Protein AF-A0A800B0I3-F1 (afdb_monomer_lite)

Radius of gyration: 20.26 Å; chains: 1; bounding box: 58×57×41 Å

Structure (mmCIF, N/CA/C/O backbone):
data_AF-A0A800B0I3-F1
#
_entry.id   AF-A0A800B0I3-F1
#
loop_
_atom_site.group_PDB
_atom_site.id
_atom_site.type_symbol
_atom_site.label_atom_id
_atom_site.label_alt_id
_atom_site.label_comp_id
_atom_site.label_asym_id
_atom_site.label_entity_id
_atom_site.label_seq_id
_atom_site.pdbx_PDB_ins_code
_atom_site.Cartn_x
_atom_site.Cartn_y
_atom_site.Cartn_z
_atom_site.occupancy
_atom_site.B_iso_or_equiv
_atom_site.auth_seq_id
_atom_site.auth_comp_id
_atom_site.auth_asym_id
_atom_site.auth_atom_id
_atom_site.pdbx_PDB_model_num
ATOM 1 N N . MET A 1 1 ? 35.335 -44.185 -19.646 1.00 55.16 1 MET A N 1
ATOM 2 C CA . MET A 1 1 ? 35.037 -42.811 -20.119 1.00 55.16 1 MET A CA 1
ATOM 3 C C . MET A 1 1 ? 33.541 -42.532 -20.321 1.00 55.16 1 MET A C 1
ATOM 5 O O . MET A 1 1 ? 33.085 -41.509 -19.843 1.00 55.16 1 MET A O 1
ATOM 9 N N . LYS A 1 2 ? 32.733 -43.429 -20.917 1.00 51.59 2 LYS A N 1
ATOM 10 C CA . LYS A 1 2 ? 31.283 -43.186 -21.134 1.00 51.59 2 LYS A CA 1
ATOM 11 C C . LYS A 1 2 ? 30.420 -43.043 -19.860 1.00 51.59 2 LYS A C 1
ATOM 13 O O . LYS A 1 2 ? 29.416 -42.351 -19.894 1.00 51.59 2 LYS A O 1
ATOM 18 N N . ARG A 1 3 ? 30.818 -43.649 -18.731 1.00 53.53 3 ARG A N 1
ATOM 19 C CA . ARG A 1 3 ? 30.086 -43.548 -17.447 1.00 53.53 3 ARG A CA 1
ATOM 20 C C . ARG A 1 3 ? 30.361 -42.255 -16.663 1.00 53.53 3 ARG A C 1
ATOM 22 O O . ARG A 1 3 ? 29.540 -41.869 -15.848 1.00 53.53 3 ARG A O 1
ATOM 29 N N . PHE A 1 4 ? 31.476 -41.575 -16.945 1.00 53.38 4 PHE A N 1
ATOM 30 C CA . PHE A 1 4 ? 31.812 -40.287 -16.322 1.00 53.38 4 PHE A CA 1
ATOM 31 C C . PHE A 1 4 ? 31.042 -39.125 -16.973 1.00 53.38 4 PHE A C 1
ATOM 33 O O . PHE A 1 4 ? 30.699 -38.156 -16.309 1.00 53.38 4 PHE A O 1
ATOM 40 N N . LEU A 1 5 ? 30.693 -39.267 -18.259 1.00 51.97 5 LEU A N 1
ATOM 41 C CA . LEU A 1 5 ? 29.903 -38.284 -19.005 1.00 51.97 5 LEU A CA 1
ATOM 42 C C . LEU A 1 5 ? 28.445 -38.194 -18.509 1.00 51.97 5 LEU A C 1
ATOM 44 O O . LEU A 1 5 ? 27.845 -37.128 -18.564 1.00 51.97 5 LEU A O 1
ATOM 48 N N . LEU A 1 6 ? 27.890 -39.296 -17.985 1.00 50.38 6 LEU A N 1
ATOM 49 C CA . LEU A 1 6 ? 26.517 -39.337 -17.462 1.00 50.38 6 LEU A CA 1
ATOM 50 C C . LEU A 1 6 ? 26.370 -38.597 -16.118 1.00 50.38 6 LEU A C 1
ATOM 52 O O . LEU A 1 6 ? 25.311 -38.049 -15.840 1.00 50.38 6 LEU A O 1
ATOM 56 N N . LEU A 1 7 ? 27.433 -38.559 -15.305 1.00 50.19 7 LEU A N 1
ATOM 57 C CA . LEU A 1 7 ? 27.456 -37.855 -14.015 1.00 50.19 7 LEU A CA 1
ATOM 58 C C . LEU A 1 7 ? 27.589 -36.332 -14.187 1.00 50.19 7 LEU A C 1
ATOM 60 O O . LEU A 1 7 ? 26.996 -35.585 -13.419 1.00 50.19 7 LEU A O 1
ATOM 64 N N . ILE A 1 8 ? 28.283 -35.874 -15.236 1.00 53.88 8 ILE A N 1
ATOM 65 C CA . ILE A 1 8 ? 28.377 -34.445 -15.591 1.00 53.88 8 ILE A CA 1
ATOM 66 C C . ILE A 1 8 ? 27.048 -33.928 -16.173 1.00 53.88 8 ILE A C 1
ATOM 68 O O . ILE A 1 8 ? 26.686 -32.775 -15.967 1.00 53.88 8 ILE A O 1
ATOM 72 N N . LEU A 1 9 ? 26.272 -34.787 -16.847 1.00 49.38 9 LEU A N 1
ATOM 73 C CA . LEU A 1 9 ? 24.950 -34.414 -17.366 1.00 49.38 9 LEU A CA 1
ATOM 74 C C . LEU A 1 9 ? 23.900 -34.238 -16.249 1.00 49.38 9 LEU A C 1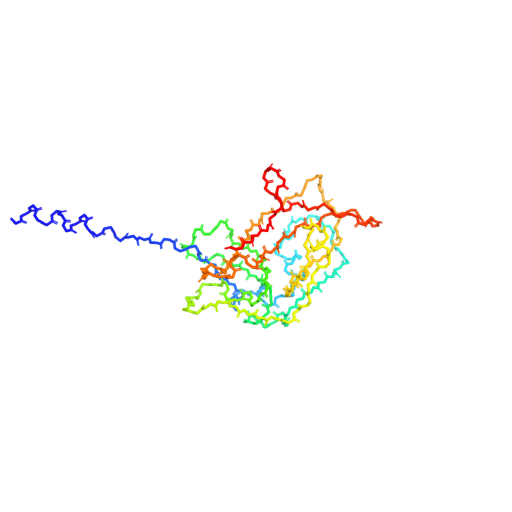
ATOM 76 O O . LEU A 1 9 ? 22.938 -33.500 -16.432 1.00 49.38 9 LEU A O 1
ATOM 80 N N . PHE A 1 10 ? 24.095 -34.879 -15.090 1.00 48.97 10 PHE A N 1
ATOM 81 C CA . PHE A 1 10 ? 23.211 -34.749 -13.923 1.00 48.97 10 PHE A CA 1
ATOM 82 C C . PHE A 1 10 ? 23.604 -33.592 -12.986 1.00 48.97 10 PHE A C 1
ATOM 84 O O . PHE A 1 10 ? 22.792 -33.179 -12.165 1.00 48.97 10 PHE A O 1
ATOM 91 N N . SER A 1 11 ? 24.814 -33.032 -13.119 1.00 51.22 11 SER A N 1
ATOM 92 C CA . SER A 1 11 ? 25.260 -31.862 -12.344 1.00 51.22 11 SER A CA 1
ATOM 93 C C . SER A 1 11 ? 24.916 -30.519 -13.002 1.00 51.22 11 SER A C 1
ATOM 95 O O . SER A 1 11 ? 25.326 -29.477 -12.502 1.00 51.22 11 SER A O 1
ATOM 97 N N . LEU A 1 12 ? 24.192 -30.538 -14.128 1.00 48.09 12 LEU A N 1
ATOM 98 C CA . LEU A 1 12 ? 23.733 -29.354 -14.863 1.00 48.09 12 LEU A CA 1
ATOM 99 C C . LEU A 1 12 ? 22.225 -29.105 -14.711 1.00 48.09 12 LEU A C 1
ATOM 101 O O . LEU A 1 12 ? 21.607 -28.462 -15.559 1.00 48.09 12 LEU A O 1
ATOM 105 N N . THR A 1 13 ? 21.613 -29.565 -13.618 1.00 55.62 13 THR A N 1
ATOM 106 C CA . THR A 1 13 ? 20.376 -28.932 -13.159 1.00 55.62 13 THR A CA 1
ATOM 107 C C . THR A 1 13 ? 20.754 -27.547 -12.653 1.00 55.62 13 THR A C 1
ATOM 109 O O . THR A 1 13 ? 21.074 -27.364 -11.479 1.00 55.62 13 THR A O 1
ATOM 112 N N . TYR A 1 14 ? 20.766 -26.571 -13.562 1.00 49.69 14 TYR A N 1
ATOM 113 C CA . TYR A 1 14 ? 20.594 -25.181 -13.183 1.00 49.69 14 TYR A CA 1
ATOM 114 C C . TYR A 1 14 ? 19.404 -25.153 -12.228 1.00 49.69 14 TYR A C 1
ATOM 116 O O . TYR A 1 14 ? 18.283 -25.484 -12.618 1.00 49.69 14 TYR A O 1
ATOM 124 N N . PHE A 1 15 ? 19.655 -24.804 -10.969 1.00 50.50 15 PHE A N 1
ATOM 125 C CA . PHE A 1 15 ? 18.607 -24.245 -10.140 1.00 50.50 15 PHE A CA 1
ATOM 126 C C . PHE A 1 15 ? 18.150 -22.993 -10.885 1.00 50.50 15 PHE A C 1
ATOM 128 O O . PHE A 1 15 ? 18.775 -21.939 -10.796 1.00 50.50 15 PHE A O 1
ATOM 135 N N . LEU A 1 16 ? 17.101 -23.128 -11.698 1.00 54.97 16 LEU A N 1
ATOM 136 C CA . LEU A 1 16 ? 16.295 -21.995 -12.107 1.00 54.97 16 LEU A CA 1
ATOM 137 C C . LEU A 1 16 ? 15.642 -21.511 -10.815 1.00 54.97 16 LEU A C 1
ATOM 139 O O . LEU A 1 16 ? 14.570 -21.972 -10.431 1.00 54.97 16 LEU A O 1
ATOM 143 N N . GLY A 1 17 ? 16.358 -20.663 -10.079 1.00 53.22 17 GLY A N 1
ATOM 144 C CA . GLY A 1 17 ? 15.759 -19.872 -9.024 1.00 53.22 17 GLY A CA 1
ATOM 145 C C . GLY A 1 17 ? 14.713 -18.999 -9.695 1.00 53.22 17 GLY A C 1
ATOM 146 O O . GLY A 1 17 ? 15.054 -18.065 -10.417 1.00 53.22 17 GLY A O 1
ATOM 147 N N . PHE A 1 18 ? 13.441 -19.346 -9.531 1.00 55.34 18 PHE A N 1
ATOM 148 C CA . PHE A 1 18 ? 12.353 -18.483 -9.955 1.00 55.34 18 PHE A CA 1
ATOM 149 C C . PHE A 1 18 ? 12.276 -17.346 -8.944 1.00 55.34 18 PHE A C 1
ATOM 151 O O . PHE A 1 18 ? 11.731 -17.517 -7.856 1.00 55.34 18 PHE A O 1
ATOM 158 N N . SER A 1 19 ? 12.875 -16.205 -9.282 1.00 62.66 19 SER A N 1
ATOM 159 C CA . SER A 1 19 ? 12.607 -14.978 -8.542 1.00 62.66 19 SER A CA 1
ATOM 160 C C . SER A 1 19 ? 11.194 -14.513 -8.886 1.00 62.66 19 SER A C 1
ATOM 162 O O . SER A 1 19 ? 10.842 -14.371 -10.062 1.00 62.66 19 SER A O 1
ATOM 164 N N . GLN A 1 20 ? 10.376 -14.310 -7.859 1.00 73.00 20 GLN A N 1
ATOM 165 C CA . GLN A 1 20 ? 9.074 -13.678 -8.001 1.00 73.00 20 GLN A CA 1
ATOM 166 C C . GLN A 1 20 ? 9.296 -12.176 -8.138 1.00 73.00 20 GLN A C 1
ATOM 168 O O . GLN A 1 20 ? 9.486 -11.473 -7.154 1.00 73.00 20 GLN A O 1
ATOM 173 N N . ILE A 1 21 ? 9.311 -11.699 -9.377 1.00 88.06 21 ILE A N 1
ATOM 174 C CA . ILE A 1 21 ? 9.594 -10.298 -9.682 1.00 88.06 21 ILE A CA 1
ATOM 175 C C . ILE A 1 21 ? 8.307 -9.552 -10.029 1.00 88.06 21 ILE A C 1
ATOM 177 O O . ILE A 1 21 ? 7.406 -10.109 -10.667 1.00 88.06 21 ILE A O 1
ATOM 181 N N . ILE A 1 22 ? 8.247 -8.283 -9.642 1.00 94.06 22 ILE A N 1
ATOM 182 C CA . ILE A 1 22 ? 7.214 -7.322 -10.030 1.00 94.06 22 ILE A CA 1
ATOM 183 C C . ILE A 1 22 ? 7.883 -6.040 -10.514 1.00 94.06 22 ILE A C 1
ATOM 185 O O . ILE A 1 22 ? 8.943 -5.660 -10.025 1.00 94.06 22 ILE A O 1
ATOM 189 N N . ASN A 1 23 ? 7.274 -5.358 -11.476 1.00 95.69 23 ASN A N 1
ATOM 190 C CA 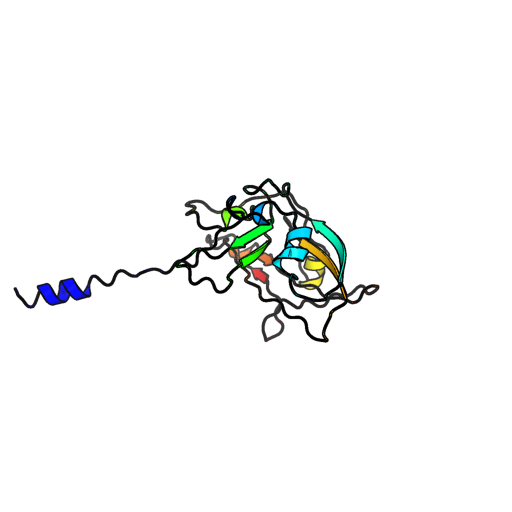. ASN A 1 23 ? 7.674 -4.001 -11.824 1.00 95.69 23 ASN A CA 1
ATOM 191 C C . ASN A 1 23 ? 6.806 -3.036 -11.027 1.00 95.69 23 ASN A C 1
ATOM 193 O O . ASN A 1 23 ? 5.587 -3.176 -11.072 1.00 95.69 23 ASN A O 1
ATOM 197 N N . ILE A 1 24 ? 7.412 -2.068 -10.344 1.00 96.69 24 ILE A N 1
ATOM 198 C CA . ILE A 1 24 ? 6.697 -1.017 -9.613 1.00 96.69 24 ILE A CA 1
ATOM 199 C C . ILE A 1 24 ? 6.984 0.324 -10.283 1.00 96.69 24 ILE A C 1
ATOM 201 O O . ILE A 1 24 ? 8.134 0.613 -10.609 1.00 96.69 24 ILE A O 1
ATOM 205 N N . ASN A 1 25 ? 5.937 1.123 -10.500 1.00 97.69 25 ASN A N 1
ATOM 206 C CA . ASN A 1 25 ? 5.991 2.451 -11.116 1.00 97.69 25 ASN A CA 1
ATOM 207 C C . ASN A 1 25 ? 6.805 2.495 -12.428 1.00 97.69 25 ASN A C 1
ATOM 209 O O . ASN A 1 25 ? 7.554 3.439 -12.698 1.00 97.69 25 ASN A O 1
ATOM 213 N N . ASN A 1 26 ? 6.664 1.460 -13.261 1.00 95.75 26 ASN A N 1
ATOM 214 C CA . ASN A 1 26 ? 7.297 1.411 -14.573 1.00 95.75 26 ASN A CA 1
ATOM 215 C C . ASN A 1 26 ? 6.722 2.516 -15.471 1.00 95.75 26 ASN A C 1
ATOM 217 O O . ASN A 1 26 ? 5.514 2.579 -15.681 1.00 95.75 26 ASN A O 1
ATOM 221 N N . SER A 1 27 ? 7.578 3.368 -16.036 1.00 94.81 27 SER A N 1
ATOM 222 C CA . SER A 1 27 ? 7.159 4.497 -16.879 1.00 94.81 27 SER A CA 1
ATOM 223 C C . SER A 1 27 ? 6.438 4.093 -18.170 1.00 94.81 27 SER A C 1
ATOM 225 O O . SER A 1 27 ? 5.828 4.948 -18.808 1.00 94.81 27 SER A O 1
ATOM 227 N N . ALA A 1 28 ? 6.500 2.817 -18.561 1.00 95.81 28 ALA A N 1
ATOM 228 C CA . ALA A 1 28 ? 5.734 2.275 -19.679 1.00 95.81 28 ALA A CA 1
ATOM 229 C C . ALA A 1 28 ? 4.251 2.016 -19.346 1.00 95.81 28 ALA A C 1
ATOM 231 O O . ALA A 1 28 ? 3.441 1.925 -20.267 1.00 95.81 28 ALA A O 1
ATOM 232 N N . ASP A 1 29 ? 3.897 1.893 -18.065 1.00 97.25 29 ASP A N 1
ATOM 233 C CA . ASP A 1 29 ? 2.519 1.726 -17.600 1.00 97.25 29 ASP A CA 1
ATOM 234 C C . ASP A 1 29 ? 1.964 3.101 -17.180 1.00 97.25 29 ASP A C 1
ATOM 236 O O . ASP A 1 29 ? 2.583 3.821 -16.391 1.00 97.25 29 ASP A O 1
ATOM 240 N N . ALA A 1 30 ? 0.814 3.501 -17.729 1.00 97.62 30 ALA A N 1
ATOM 241 C CA . ALA A 1 30 ? 0.254 4.840 -17.516 1.00 97.62 30 ALA A CA 1
ATOM 242 C C . ALA A 1 30 ? -0.162 5.064 -16.053 1.00 97.62 30 ALA A C 1
ATOM 244 O O . ALA A 1 30 ? 0.006 6.162 -15.513 1.00 97.62 30 ALA A O 1
ATOM 245 N N . GLU A 1 31 ? -0.636 3.997 -15.415 1.00 98.44 31 GLU A N 1
ATOM 246 C CA . GLU A 1 31 ? -1.070 3.918 -14.023 1.00 98.44 31 GLU A CA 1
ATOM 247 C C . GLU A 1 31 ? 0.052 4.291 -13.051 1.00 98.44 31 GLU A C 1
ATOM 249 O O . GLU A 1 31 ? -0.202 4.822 -11.971 1.00 98.44 31 GLU A O 1
ATOM 254 N N . SER A 1 32 ? 1.312 4.096 -13.445 1.00 98.25 32 SER A N 1
ATOM 255 C CA . SER A 1 32 ? 2.470 4.460 -12.630 1.00 98.25 32 SER A CA 1
ATOM 256 C C . SER A 1 32 ? 2.478 5.932 -12.241 1.00 98.25 32 SER A C 1
ATOM 258 O O . SER A 1 32 ? 2.967 6.244 -11.166 1.00 98.25 32 SER A O 1
ATOM 260 N N . SER A 1 33 ? 1.901 6.823 -13.051 1.00 98.06 33 SER A N 1
ATOM 261 C CA . SER A 1 33 ? 1.860 8.269 -12.785 1.00 98.06 33 SER A CA 1
ATOM 262 C C . SER A 1 33 ? 0.577 8.733 -12.078 1.00 98.06 33 SER A C 1
ATOM 264 O O . SER A 1 33 ? 0.347 9.938 -11.956 1.00 98.06 33 SER A O 1
ATOM 266 N N . TYR A 1 34 ? -0.287 7.807 -11.648 1.00 98.56 34 TYR A N 1
ATOM 267 C CA . TYR A 1 34 ? -1.552 8.126 -10.980 1.00 98.56 34 TYR A CA 1
ATOM 268 C C . TYR A 1 34 ? -1.341 8.514 -9.512 1.00 98.56 34 TYR A C 1
ATOM 270 O O . TYR A 1 34 ? -0.345 8.131 -8.885 1.00 98.56 34 TYR A O 1
ATOM 278 N N . SER A 1 35 ? -2.283 9.302 -8.978 1.00 98.50 35 SER A N 1
ATOM 279 C CA . SER A 1 35 ? -2.391 9.555 -7.537 1.00 98.50 35 SER A CA 1
ATOM 280 C C . SER A 1 35 ? -2.842 8.289 -6.811 1.00 98.50 35 SER A C 1
ATOM 282 O O . SER A 1 35 ? -3.368 7.365 -7.438 1.00 98.50 35 SER A O 1
ATOM 284 N N . LEU A 1 36 ? -2.661 8.234 -5.488 1.00 98.44 36 LEU A N 1
ATOM 285 C CA . LEU A 1 36 ? -3.093 7.069 -4.721 1.00 98.44 36 LEU A CA 1
ATOM 286 C C . LEU A 1 36 ? -4.617 6.893 -4.798 1.00 98.44 36 LEU A C 1
ATOM 288 O O . LEU A 1 36 ? -5.078 5.789 -5.077 1.00 98.44 36 LEU A O 1
ATOM 292 N N . GLN A 1 37 ? -5.392 7.975 -4.686 1.00 97.69 37 GLN A N 1
ATOM 293 C CA . GLN A 1 37 ? -6.832 7.943 -4.962 1.00 97.69 37 GLN A CA 1
ATOM 294 C C . GLN A 1 37 ? -7.173 7.324 -6.330 1.00 97.69 37 GLN A C 1
ATOM 296 O O . GLN A 1 37 ? -7.977 6.395 -6.386 1.00 97.69 37 GLN A O 1
ATOM 301 N N . THR A 1 38 ? -6.553 7.784 -7.421 1.00 97.56 38 THR A N 1
ATOM 302 C CA . THR A 1 38 ? -6.858 7.267 -8.765 1.00 97.56 38 THR A CA 1
ATOM 303 C C . THR A 1 38 ? -6.440 5.803 -8.917 1.00 97.56 38 THR A C 1
ATOM 305 O O . THR A 1 38 ? -7.124 5.036 -9.581 1.00 97.56 38 THR A O 1
ATOM 308 N N . LEU A 1 39 ? -5.373 5.356 -8.248 1.00 97.94 39 LEU A N 1
ATOM 309 C CA . LEU A 1 39 ? -5.032 3.931 -8.193 1.00 97.94 39 LEU A CA 1
ATOM 310 C C . LEU A 1 39 ? -6.105 3.100 -7.472 1.00 97.94 39 LEU A C 1
ATOM 312 O O . LEU A 1 39 ? -6.409 1.984 -7.893 1.00 97.94 39 LEU A O 1
ATOM 316 N N . ILE A 1 40 ? -6.708 3.623 -6.404 1.00 96.06 40 ILE A N 1
ATOM 317 C CA . ILE A 1 40 ? -7.825 2.941 -5.741 1.00 96.06 40 ILE A CA 1
ATOM 318 C C . ILE A 1 40 ? -9.040 2.850 -6.669 1.00 96.06 40 ILE A C 1
ATOM 320 O O . ILE A 1 40 ? -9.622 1.771 -6.796 1.00 96.06 40 ILE A O 1
ATOM 324 N N . GLU A 1 41 ? -9.393 3.951 -7.329 1.00 94.56 41 GLU A N 1
ATOM 325 C CA . GLU A 1 41 ? -10.530 4.042 -8.252 1.00 94.56 41 GLU A CA 1
ATOM 326 C C . GLU A 1 41 ? -10.357 3.118 -9.470 1.00 94.56 41 GLU A C 1
ATOM 328 O O . GLU A 1 41 ? -11.205 2.258 -9.727 1.00 94.56 41 GLU A O 1
ATOM 333 N N . ASP A 1 42 ? -9.229 3.237 -10.168 1.00 95.00 42 ASP A N 1
ATOM 334 C CA . ASP A 1 42 ? -9.053 2.681 -11.512 1.00 95.00 42 ASP A CA 1
ATOM 335 C C . ASP A 1 42 ? -8.322 1.333 -11.534 1.00 95.00 42 ASP A C 1
ATOM 337 O O . ASP A 1 42 ? -8.415 0.605 -12.527 1.00 95.00 42 ASP A O 1
ATOM 341 N N . VAL A 1 43 ? -7.632 0.958 -10.449 1.00 95.06 43 VAL A N 1
ATOM 342 C CA . VAL A 1 43 ? -6.891 -0.315 -10.361 1.00 95.06 43 VAL A CA 1
ATOM 343 C C . VAL A 1 43 ? -7.496 -1.254 -9.323 1.00 95.06 43 VAL A C 1
ATOM 345 O O . VAL A 1 43 ? -7.775 -2.408 -9.643 1.00 95.06 43 VAL A O 1
ATOM 348 N N . LEU A 1 44 ? -7.702 -0.799 -8.083 1.00 91.75 44 LEU A N 1
ATOM 349 C CA . LEU A 1 44 ? -8.110 -1.702 -6.998 1.00 91.75 44 LEU A CA 1
ATOM 350 C C . LEU A 1 44 ? -9.608 -2.037 -7.023 1.00 91.75 44 LEU A C 1
ATOM 352 O O . LEU A 1 44 ? -9.989 -3.181 -6.771 1.00 91.75 44 LEU A O 1
ATOM 356 N N . ILE A 1 45 ? -10.455 -1.039 -7.285 1.00 88.88 45 ILE A N 1
ATOM 357 C CA . ILE A 1 45 ? -11.924 -1.139 -7.183 1.00 88.88 45 ILE A CA 1
ATOM 358 C C . ILE A 1 45 ? -12.592 -1.143 -8.571 1.00 88.88 45 ILE A C 1
ATOM 360 O O . ILE A 1 45 ? -13.809 -1.325 -8.69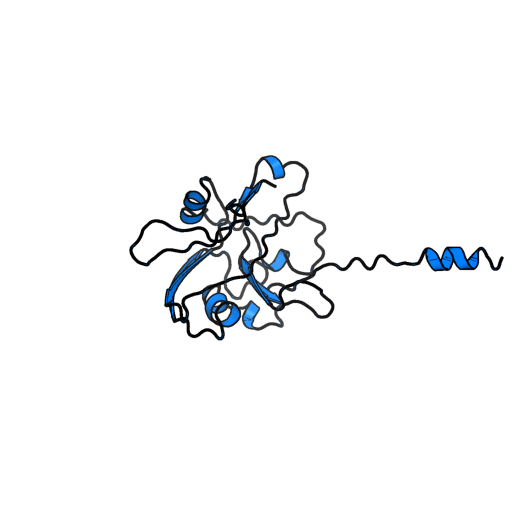3 1.00 88.88 45 ILE A O 1
ATOM 364 N N . SER A 1 46 ? -11.791 -1.009 -9.628 1.00 81.50 46 SER A N 1
ATOM 365 C CA . SER A 1 46 ? -12.250 -1.007 -11.013 1.00 81.50 46 SER A CA 1
ATOM 366 C C . SER A 1 46 ? -13.093 -2.236 -11.350 1.00 81.50 46 SER A C 1
ATOM 368 O O . SER A 1 46 ? -12.829 -3.360 -10.920 1.00 81.50 46 SER A O 1
ATOM 370 N N . GLY A 1 47 ? -14.170 -2.006 -12.100 1.00 78.50 47 GLY A N 1
ATOM 371 C CA . GLY A 1 47 ? -15.138 -3.042 -12.460 1.00 78.50 47 GLY A CA 1
ATOM 372 C C . GLY A 1 47 ? -16.139 -3.405 -11.359 1.00 78.50 47 GLY A C 1
ATOM 373 O O . GLY A 1 47 ? -17.010 -4.244 -11.597 1.00 78.50 47 GLY A O 1
ATOM 374 N N . THR A 1 48 ? -16.082 -2.774 -10.181 1.00 78.50 48 THR A N 1
ATOM 375 C CA . THR A 1 48 ? -17.152 -2.879 -9.179 1.00 78.50 48 THR A CA 1
ATOM 376 C C . THR A 1 48 ? -18.190 -1.765 -9.358 1.00 78.50 48 THR A C 1
ATOM 378 O O . THR A 1 48 ? -17.889 -0.678 -9.839 1.00 78.50 48 THR A O 1
ATOM 381 N N . CYS A 1 49 ? -19.436 -2.007 -8.937 1.00 82.81 49 CYS A N 1
ATOM 382 C CA . CYS A 1 49 ? -20.453 -0.950 -8.835 1.00 82.81 49 CYS A CA 1
ATOM 383 C C . CYS A 1 49 ? -20.366 -0.174 -7.507 1.00 82.81 49 CYS A C 1
ATOM 385 O O . CYS A 1 49 ? -21.299 0.558 -7.164 1.00 82.81 49 CYS A O 1
ATOM 387 N N . ALA A 1 50 ? -19.291 -0.365 -6.732 1.00 86.44 50 ALA A N 1
ATOM 388 C CA . ALA A 1 50 ? -19.123 0.299 -5.449 1.00 86.44 50 ALA A CA 1
ATOM 389 C C . ALA A 1 50 ? -18.991 1.809 -5.665 1.00 86.44 50 ALA A C 1
ATOM 391 O O . ALA A 1 50 ? -18.245 2.267 -6.526 1.00 86.44 50 ALA A O 1
ATOM 392 N N . GLN A 1 51 ? -19.743 2.583 -4.889 1.00 89.38 51 GLN A N 1
ATOM 393 C CA . GLN A 1 51 ? -19.628 4.039 -4.904 1.00 89.38 51 GLN A CA 1
ATOM 394 C C . GLN A 1 51 ? -18.626 4.438 -3.836 1.00 89.38 51 GLN A C 1
ATOM 396 O O . GLN A 1 51 ? -18.843 4.097 -2.675 1.00 89.38 51 GLN A O 1
ATOM 401 N N . ILE A 1 52 ? -17.567 5.148 -4.212 1.00 92.75 52 ILE A N 1
ATOM 402 C CA . ILE A 1 52 ? -16.510 5.593 -3.300 1.00 92.75 52 ILE A CA 1
ATOM 403 C C . ILE A 1 52 ? -16.451 7.115 -3.244 1.00 92.75 52 ILE A C 1
ATOM 405 O O . ILE A 1 52 ? -16.701 7.793 -4.239 1.00 92.75 52 ILE A O 1
ATOM 409 N N . ASN A 1 53 ? -16.206 7.663 -2.057 1.00 94.69 53 ASN A N 1
ATOM 410 C CA . ASN A 1 53 ? -16.083 9.103 -1.837 1.00 94.69 53 ASN A CA 1
ATOM 411 C C . ASN A 1 53 ? -15.330 9.406 -0.535 1.00 94.69 53 ASN A C 1
ATOM 413 O O . ASN A 1 53 ? -14.973 8.503 0.217 1.00 94.69 53 ASN A O 1
ATOM 417 N N . THR A 1 54 ? -15.123 10.699 -0.262 1.00 95.81 54 THR A N 1
ATOM 418 C CA . THR A 1 54 ? -14.498 11.201 0.973 1.00 95.81 54 THR A CA 1
ATOM 419 C C . THR A 1 54 ? -13.142 10.551 1.227 1.00 95.81 54 THR A C 1
ATOM 421 O O . THR A 1 54 ? -12.969 9.762 2.152 1.00 95.81 54 THR A O 1
ATOM 424 N N . PHE A 1 55 ? -12.178 10.896 0.382 1.00 96.81 55 PHE A N 1
ATOM 425 C CA . PHE A 1 55 ? -10.819 10.403 0.509 1.00 96.81 55 PHE A CA 1
ATOM 426 C C . PHE A 1 55 ? -10.040 11.184 1.567 1.00 96.81 55 PHE A C 1
ATOM 428 O O . PHE A 1 55 ? -10.200 12.394 1.741 1.00 96.81 55 PHE A O 1
ATOM 435 N N . THR A 1 56 ? -9.189 10.476 2.291 1.00 97.19 56 THR A N 1
ATOM 436 C CA . THR A 1 56 ? -8.127 11.032 3.127 1.00 97.19 56 THR A CA 1
ATOM 437 C C . THR A 1 56 ? -6.929 10.118 2.966 1.00 97.19 56 THR A C 1
ATOM 439 O O . THR A 1 56 ? -7.054 8.907 3.134 1.00 97.19 56 THR A O 1
ATOM 442 N N . GLU A 1 57 ? -5.785 10.682 2.613 1.00 97.56 57 GLU A N 1
ATOM 443 C CA . GLU A 1 57 ? -4.566 9.929 2.343 1.00 97.56 57 GLU A CA 1
ATOM 444 C C . GLU A 1 57 ? -3.364 10.615 2.985 1.00 97.56 57 GLU A C 1
ATOM 446 O O . GLU A 1 57 ? -3.359 11.833 3.184 1.00 97.56 57 GLU A O 1
ATOM 451 N N . GLN A 1 58 ? -2.346 9.818 3.287 1.00 98.38 58 GLN A N 1
ATOM 452 C CA . GLN A 1 58 ? -1.015 10.284 3.644 1.00 98.38 58 GLN A CA 1
ATOM 453 C C . GLN A 1 58 ? -0.022 9.542 2.758 1.00 98.38 58 GLN A C 1
ATOM 455 O O . GLN A 1 58 ? 0.014 8.313 2.752 1.00 98.38 58 GLN A O 1
ATOM 460 N N . VAL A 1 59 ? 0.745 10.298 1.976 1.00 98.19 59 VAL A N 1
ATOM 461 C CA . VAL A 1 59 ? 1.727 9.782 1.019 1.00 98.19 59 VAL A CA 1
ATOM 462 C C . VAL A 1 59 ? 2.931 10.715 0.964 1.00 98.19 59 VAL A C 1
ATOM 464 O O . VAL A 1 59 ? 2.805 11.915 1.213 1.00 98.19 59 VAL A O 1
ATOM 467 N N . SER A 1 60 ? 4.085 10.178 0.578 1.00 97.94 60 SER A N 1
ATOM 468 C CA . SER A 1 60 ? 5.258 10.966 0.204 1.00 97.94 60 SER A CA 1
ATOM 469 C C . SER A 1 60 ? 5.412 10.966 -1.315 1.00 97.94 60 SER A C 1
ATOM 471 O O . SER A 1 60 ? 5.130 9.960 -1.969 1.00 97.94 60 SER A O 1
ATOM 473 N N . GLY A 1 61 ? 5.861 12.089 -1.877 1.00 97.06 61 GLY A N 1
ATOM 474 C CA . GLY A 1 61 ? 6.083 12.268 -3.315 1.00 97.06 61 GLY A CA 1
ATOM 475 C C . GLY A 1 61 ? 4.833 12.622 -4.133 1.00 97.06 61 GLY A C 1
ATOM 476 O O . GLY A 1 61 ? 3.692 12.342 -3.766 1.00 97.06 61 GLY A O 1
ATOM 477 N N . LEU A 1 62 ? 5.059 13.270 -5.281 1.00 97.88 62 LEU A N 1
ATOM 478 C CA . LEU A 1 62 ? 4.002 13.599 -6.243 1.00 97.88 62 LEU A CA 1
ATOM 479 C C . LEU A 1 62 ? 3.619 12.367 -7.082 1.00 97.88 62 LEU A C 1
ATOM 481 O O . LEU A 1 62 ? 4.465 11.500 -7.296 1.00 97.88 62 LEU A O 1
ATOM 485 N N . PRO A 1 63 ? 2.402 12.309 -7.660 1.00 98.12 63 PRO A N 1
ATOM 486 C CA . PRO A 1 63 ? 1.978 11.202 -8.525 1.00 98.12 63 PRO A CA 1
ATOM 487 C C . PRO A 1 63 ? 2.962 10.838 -9.642 1.00 98.12 63 PRO A C 1
ATOM 489 O O . PRO A 1 63 ? 3.167 9.661 -9.916 1.00 98.12 63 PRO A O 1
ATOM 492 N N . ILE A 1 64 ? 3.613 11.834 -10.245 1.00 97.12 64 ILE A N 1
ATOM 493 C CA . ILE A 1 64 ? 4.584 11.646 -11.333 1.00 97.12 64 ILE A CA 1
ATOM 494 C C . ILE A 1 64 ? 5.998 11.269 -10.855 1.00 97.12 64 ILE A C 1
ATOM 496 O O . ILE A 1 64 ? 6.866 10.977 -11.678 1.00 97.12 64 ILE A O 1
ATOM 500 N N . ASP A 1 65 ? 6.265 11.314 -9.547 1.00 97.19 65 ASP A N 1
ATOM 501 C CA . ASP A 1 65 ? 7.572 11.000 -8.964 1.00 97.19 65 ASP A CA 1
ATOM 502 C C . ASP A 1 65 ? 7.719 9.491 -8.761 1.00 97.19 65 ASP A C 1
ATOM 504 O O . ASP A 1 65 ? 7.787 8.970 -7.647 1.00 97.19 65 ASP A O 1
ATOM 508 N N . ASN A 1 66 ? 7.740 8.775 -9.883 1.00 96.00 66 ASN A N 1
ATOM 509 C CA . ASN A 1 66 ? 7.700 7.317 -9.927 1.00 96.00 66 ASN A CA 1
ATOM 510 C C . ASN A 1 66 ? 8.824 6.642 -9.134 1.00 96.00 66 ASN A C 1
ATOM 512 O O . ASN A 1 66 ? 8.644 5.499 -8.727 1.00 96.00 66 ASN A O 1
ATOM 516 N N . GLN A 1 67 ? 9.949 7.331 -8.911 1.00 94.31 67 GLN A N 1
ATOM 517 C CA . GLN A 1 67 ? 11.114 6.786 -8.214 1.00 94.31 67 GLN A CA 1
ATOM 518 C C . GLN A 1 67 ? 11.096 7.026 -6.702 1.00 94.31 67 GLN A C 1
ATOM 520 O O . GLN A 1 67 ? 11.671 6.217 -5.977 1.00 94.31 67 GLN A O 1
ATOM 525 N N . ASN A 1 68 ? 10.479 8.110 -6.215 1.00 95.38 68 ASN A N 1
ATOM 526 C CA . ASN A 1 68 ? 10.575 8.474 -4.796 1.00 95.38 68 ASN A CA 1
ATOM 527 C C . ASN A 1 68 ? 9.249 8.457 -4.039 1.00 95.38 68 ASN A C 1
ATOM 529 O O . ASN A 1 68 ? 9.276 8.552 -2.815 1.00 95.38 68 ASN A O 1
ATOM 533 N N . LYS A 1 69 ? 8.104 8.328 -4.715 1.00 97.44 69 LYS A N 1
ATOM 534 C CA . LYS A 1 69 ? 6.819 8.294 -4.014 1.00 97.44 69 LYS A CA 1
ATOM 535 C C . LYS A 1 69 ? 6.615 6.999 -3.215 1.00 97.44 69 LYS A C 1
ATOM 537 O O . LYS A 1 69 ? 7.103 5.929 -3.595 1.00 97.44 69 LYS A O 1
ATOM 542 N N . SER A 1 70 ? 5.863 7.091 -2.120 1.00 97.94 70 SER A N 1
ATOM 543 C CA . SER A 1 70 ? 5.696 5.994 -1.151 1.00 97.94 70 SER A CA 1
ATOM 544 C C . SER A 1 70 ? 4.626 4.958 -1.515 1.00 97.94 70 SER A C 1
ATOM 546 O O . SER A 1 70 ? 4.338 4.030 -0.764 1.00 97.94 70 SER A O 1
ATOM 548 N N . TYR A 1 71 ? 4.039 5.087 -2.701 1.00 98.50 71 TYR A N 1
ATOM 549 C CA . TYR A 1 71 ? 3.003 4.202 -3.219 1.00 98.50 71 TYR A CA 1
ATOM 550 C C . TYR A 1 71 ? 3.214 3.942 -4.710 1.00 98.50 71 TYR A C 1
ATOM 552 O O . TYR A 1 71 ? 4.053 4.563 -5.370 1.00 98.50 71 TYR A O 1
ATOM 560 N N . GLY A 1 72 ? 2.444 3.034 -5.292 1.00 98.19 72 GLY A N 1
ATOM 561 C CA . GLY A 1 72 ? 2.567 2.817 -6.720 1.00 98.19 72 GLY A CA 1
ATOM 562 C C . GLY A 1 72 ? 1.623 1.811 -7.324 1.00 98.19 72 GLY A C 1
ATOM 563 O O . GLY A 1 72 ? 0.877 1.114 -6.637 1.00 98.19 72 GLY A O 1
ATOM 564 N N . PHE A 1 73 ? 1.720 1.731 -8.642 1.00 98.50 73 PHE A N 1
ATOM 565 C CA . PHE A 1 73 ? 1.187 0.637 -9.429 1.00 98.50 73 PHE A CA 1
ATOM 566 C C . PHE A 1 73 ? 2.263 -0.437 -9.566 1.00 98.50 73 PHE A C 1
ATOM 568 O O . PHE A 1 73 ? 3.412 -0.121 -9.893 1.00 98.50 73 PHE A O 1
ATOM 575 N N . PHE A 1 74 ? 1.899 -1.699 -9.347 1.00 97.88 74 PHE A N 1
ATOM 576 C CA . PHE A 1 74 ? 2.751 -2.822 -9.711 1.00 97.88 74 PHE A CA 1
ATOM 577 C C . PHE A 1 74 ? 2.121 -3.657 -10.819 1.00 97.88 74 PHE A C 1
ATOM 579 O O . PHE A 1 74 ? 0.901 -3.812 -10.889 1.00 97.88 74 PHE A O 1
ATOM 586 N N . LYS A 1 75 ? 2.976 -4.263 -11.642 1.00 97.31 75 LYS A N 1
ATOM 587 C CA . LYS A 1 75 ? 2.583 -5.198 -12.694 1.00 97.31 75 LYS A CA 1
ATOM 588 C C . LYS A 1 75 ? 3.563 -6.350 -12.786 1.00 97.31 75 LYS A C 1
ATOM 590 O O . LYS A 1 75 ? 4.783 -6.166 -12.768 1.00 97.31 75 LYS A O 1
ATOM 595 N N . ARG A 1 76 ? 3.025 -7.556 -12.911 1.00 95.62 76 ARG A N 1
ATOM 596 C CA . ARG A 1 76 ? 3.801 -8.777 -13.082 1.00 95.62 76 ARG A CA 1
ATOM 597 C C . ARG A 1 76 ? 4.415 -8.810 -14.486 1.00 95.62 76 ARG A C 1
ATOM 599 O O . ARG A 1 76 ? 3.673 -8.826 -15.469 1.00 95.62 76 ARG A O 1
ATOM 606 N N . PRO A 1 77 ? 5.750 -8.854 -14.616 1.00 92.75 77 PRO A N 1
ATOM 607 C CA . PRO A 1 77 ? 6.396 -8.990 -15.911 1.00 92.75 77 PRO A CA 1
ATOM 608 C C . PRO A 1 77 ? 6.209 -10.400 -16.484 1.00 92.75 77 PRO A C 1
ATOM 610 O O . PRO A 1 77 ? 5.964 -11.375 -15.767 1.00 92.75 77 PRO A O 1
ATOM 613 N N . THR A 1 78 ? 6.376 -10.515 -17.802 1.00 90.12 78 THR A N 1
ATOM 614 C CA . THR A 1 78 ? 6.341 -11.809 -18.499 1.00 90.12 78 THR A CA 1
ATOM 615 C C . THR A 1 78 ? 7.406 -12.745 -17.928 1.00 90.12 78 THR A C 1
ATOM 617 O O . THR A 1 78 ? 8.564 -12.360 -17.794 1.00 90.12 78 THR A O 1
ATOM 620 N N . GLY A 1 79 ? 7.016 -13.981 -17.608 1.00 87.69 79 GLY A N 1
ATOM 621 C CA . GLY A 1 79 ? 7.912 -14.993 -17.040 1.00 87.69 79 GLY A CA 1
ATOM 622 C C . GLY A 1 79 ? 7.997 -15.002 -15.510 1.00 87.69 79 GLY A C 1
ATOM 623 O O . GLY A 1 79 ? 8.593 -15.923 -14.961 1.00 87.69 79 GLY A O 1
ATOM 624 N N . SER A 1 80 ? 7.371 -14.043 -14.817 1.00 90.94 80 SER A N 1
ATOM 625 C CA . SER A 1 80 ? 7.223 -14.076 -13.356 1.00 90.94 80 SER A CA 1
ATOM 626 C C . SER A 1 80 ? 6.039 -14.945 -12.928 1.00 90.94 80 SER A C 1
ATOM 628 O O . SER A 1 80 ? 4.985 -14.947 -13.567 1.00 90.94 80 SER A O 1
ATOM 630 N N . ASN A 1 81 ? 6.197 -15.658 -11.813 1.00 90.50 81 ASN A N 1
ATOM 631 C CA . ASN A 1 81 ? 5.155 -16.451 -11.157 1.00 90.50 81 ASN A CA 1
ATOM 632 C C . ASN A 1 81 ? 4.543 -15.748 -9.931 1.00 90.50 81 ASN A C 1
ATOM 634 O O . ASN A 1 81 ? 3.867 -16.406 -9.141 1.00 90.50 81 ASN A O 1
ATOM 638 N N . PHE A 1 82 ? 4.751 -14.433 -9.771 1.00 93.62 82 PHE A N 1
ATOM 639 C CA . PHE A 1 82 ? 4.096 -13.648 -8.719 1.00 93.62 82 PHE A CA 1
ATOM 640 C C . PHE A 1 82 ? 2.562 -13.851 -8.768 1.00 93.62 82 PHE A C 1
ATOM 642 O O . PHE A 1 82 ? 1.993 -13.922 -9.866 1.00 93.62 82 PHE A O 1
ATOM 649 N N . PRO A 1 83 ? 1.865 -13.995 -7.627 1.00 93.62 83 PRO A N 1
ATOM 650 C CA . PRO A 1 83 ? 0.468 -14.444 -7.606 1.00 93.62 83 PRO A CA 1
ATOM 651 C C . PRO A 1 83 ? -0.541 -13.386 -8.072 1.00 93.62 83 PRO A C 1
ATOM 653 O O . PRO A 1 83 ? -1.666 -13.740 -8.426 1.00 93.62 83 PRO A O 1
ATOM 656 N N . PHE A 1 84 ? -0.155 -12.109 -8.098 1.00 94.50 84 PHE A N 1
ATOM 657 C CA . PHE A 1 84 ? -0.982 -11.018 -8.613 1.00 94.50 84 PHE A CA 1
ATOM 658 C C . PHE A 1 84 ? -0.502 -10.575 -9.993 1.00 94.50 84 PHE A C 1
ATOM 660 O O . PHE A 1 84 ? 0.697 -10.494 -10.242 1.00 94.50 84 PHE A O 1
ATOM 667 N N . GLU A 1 85 ? -1.436 -10.291 -10.900 1.00 94.94 85 GLU A N 1
ATOM 668 C CA . GLU A 1 85 ? -1.106 -9.767 -12.230 1.00 94.94 85 GLU A CA 1
ATOM 669 C C . GLU A 1 85 ? -0.722 -8.287 -12.173 1.00 94.94 85 GLU A C 1
ATOM 671 O O . GLU A 1 85 ? 0.260 -7.879 -12.789 1.00 94.94 85 GLU A O 1
ATOM 676 N N . ALA A 1 86 ? -1.475 -7.505 -11.408 1.00 96.44 86 ALA A N 1
ATOM 677 C CA . ALA A 1 86 ? -1.233 -6.097 -11.152 1.00 96.44 86 ALA A CA 1
ATOM 678 C C . ALA A 1 86 ? -1.939 -5.678 -9.857 1.00 96.44 86 ALA A C 1
ATOM 680 O O . ALA A 1 86 ? -2.764 -6.430 -9.325 1.00 96.44 86 ALA A O 1
ATOM 681 N N . GLY A 1 87 ? -1.629 -4.485 -9.361 1.00 96.94 87 GLY A N 1
ATOM 682 C CA . GLY A 1 87 ? -2.304 -3.919 -8.202 1.00 96.94 87 GLY A CA 1
ATOM 683 C C . GLY A 1 87 ? -1.639 -2.654 -7.684 1.00 96.94 87 GLY A C 1
ATOM 684 O O . GLY A 1 87 ? -0.808 -2.040 -8.355 1.00 96.94 87 GLY A O 1
ATOM 685 N N . VAL A 1 88 ? -2.025 -2.279 -6.468 1.00 97.88 88 VAL A N 1
ATOM 686 C CA . VAL A 1 88 ? -1.492 -1.119 -5.752 1.00 97.88 88 VAL A CA 1
ATOM 687 C C . VAL A 1 88 ? -0.485 -1.596 -4.713 1.00 97.88 88 VAL A C 1
ATOM 689 O O . VAL A 1 88 ? -0.716 -2.599 -4.039 1.00 97.88 88 VAL A O 1
ATOM 692 N N . VAL A 1 89 ? 0.623 -0.875 -4.582 1.00 97.06 89 VAL A N 1
ATOM 693 C CA . VAL A 1 89 ? 1.602 -1.049 -3.507 1.00 97.06 89 VAL A CA 1
ATOM 694 C C . VAL A 1 89 ? 1.608 0.194 -2.625 1.00 97.06 89 VAL A C 1
ATOM 696 O O . VAL A 1 89 ? 1.589 1.317 -3.128 1.00 97.06 89 VAL A O 1
ATOM 699 N N . LEU A 1 90 ? 1.636 -0.020 -1.313 1.00 97.12 90 LEU A N 1
ATOM 700 C CA . LEU A 1 90 ? 1.947 0.994 -0.309 1.00 97.12 90 LEU A CA 1
ATOM 701 C C . LEU A 1 90 ? 3.276 0.602 0.336 1.00 97.12 90 LEU A C 1
ATOM 703 O O . LEU A 1 90 ? 3.559 -0.588 0.473 1.00 97.12 90 LEU A O 1
ATOM 707 N N . SER A 1 91 ? 4.086 1.584 0.708 1.00 95.62 91 SER A N 1
ATOM 708 C CA . SER A 1 91 ? 5.391 1.364 1.322 1.00 95.62 91 SER A CA 1
ATOM 709 C C . SER A 1 91 ? 5.622 2.364 2.451 1.00 95.62 91 SER A C 1
ATOM 711 O O . SER A 1 91 ? 5.179 3.511 2.376 1.00 95.62 91 SER A O 1
ATOM 713 N N . THR A 1 92 ? 6.340 1.926 3.481 1.00 94.06 92 THR A N 1
ATOM 714 C CA . THR A 1 92 ? 6.967 2.792 4.492 1.00 94.06 92 THR A CA 1
ATOM 715 C C . THR A 1 92 ? 8.206 3.509 3.946 1.00 94.06 92 THR A C 1
ATOM 717 O O . THR A 1 92 ? 8.774 4.360 4.607 1.00 94.06 92 THR A O 1
ATOM 720 N N . GLY A 1 93 ? 8.622 3.205 2.716 1.00 94.19 93 GLY A N 1
ATOM 721 C CA . GLY A 1 93 ? 9.709 3.877 2.023 1.00 94.19 93 GLY A CA 1
ATOM 722 C C . GLY A 1 93 ? 9.336 4.226 0.588 1.00 94.19 93 GLY A C 1
ATOM 723 O O . GLY A 1 93 ? 8.205 4.602 0.286 1.00 94.19 93 GLY A O 1
ATOM 724 N N . LYS A 1 94 ? 10.294 4.097 -0.334 1.00 95.00 94 LYS A N 1
ATOM 725 C CA . LYS A 1 94 ? 10.068 4.324 -1.768 1.00 95.00 94 LYS A CA 1
ATOM 726 C C . LYS A 1 94 ? 9.520 3.059 -2.412 1.00 95.00 94 LYS A C 1
ATOM 728 O O . LYS A 1 94 ? 10.234 2.062 -2.523 1.00 95.00 94 LYS A O 1
ATOM 733 N N . ALA A 1 95 ? 8.296 3.117 -2.934 1.00 95.62 95 ALA A N 1
ATOM 734 C CA . ALA A 1 95 ? 7.654 1.949 -3.538 1.00 95.62 95 ALA A CA 1
ATOM 735 C C . ALA A 1 95 ? 8.461 1.372 -4.715 1.00 95.62 95 ALA A C 1
ATOM 737 O O . ALA A 1 95 ? 8.559 0.157 -4.865 1.00 95.62 95 ALA A O 1
ATOM 738 N N . TYR A 1 96 ? 9.085 2.236 -5.526 1.00 94.81 96 TYR A N 1
ATOM 739 C CA . TYR A 1 96 ? 9.891 1.835 -6.685 1.00 94.81 96 TYR A CA 1
ATOM 740 C C . TYR A 1 96 ? 10.991 0.825 -6.340 1.00 94.81 96 TYR A C 1
ATOM 742 O O . TYR A 1 96 ? 11.288 -0.073 -7.130 1.00 94.81 96 TYR A O 1
ATOM 750 N N . SER A 1 97 ? 11.581 0.947 -5.151 1.00 91.69 97 SER A N 1
ATOM 751 C CA . SER A 1 97 ? 12.715 0.129 -4.738 1.00 91.69 97 SER A CA 1
ATOM 752 C C . SER A 1 97 ? 12.346 -1.324 -4.420 1.00 91.69 97 SER A C 1
ATOM 754 O O . SER A 1 97 ? 13.233 -2.170 -4.425 1.00 91.69 97 SER A O 1
ATOM 756 N N . GLY A 1 98 ? 11.059 -1.638 -4.224 1.00 90.50 98 GLY A N 1
ATOM 757 C CA . GLY A 1 98 ? 10.559 -3.018 -4.134 1.00 90.50 98 GLY A CA 1
ATOM 758 C C . GLY A 1 98 ? 10.370 -3.706 -5.496 1.00 90.50 98 GLY A C 1
ATOM 759 O O . GLY A 1 98 ? 9.850 -4.819 -5.566 1.00 90.50 98 GLY A O 1
ATOM 760 N N . GLY A 1 99 ? 10.710 -3.024 -6.593 1.00 90.62 99 GLY A N 1
ATOM 761 C CA . GLY A 1 99 ? 10.570 -3.537 -7.949 1.00 90.62 99 GLY A CA 1
ATOM 762 C C . GLY A 1 99 ? 11.680 -4.505 -8.370 1.00 90.62 99 GLY A C 1
ATOM 763 O O . GLY A 1 99 ? 12.543 -4.922 -7.605 1.00 90.62 99 GLY A O 1
ATOM 764 N N . ASN A 1 100 ? 11.672 -4.847 -9.655 1.00 86.06 100 ASN A N 1
ATOM 765 C CA . ASN A 1 100 ? 12.581 -5.812 -10.269 1.00 86.06 100 ASN A CA 1
ATOM 766 C C . ASN A 1 100 ? 13.970 -5.226 -10.604 1.00 86.06 100 ASN A C 1
ATOM 768 O O . ASN A 1 100 ? 14.443 -5.319 -11.740 1.00 86.06 100 ASN A O 1
ATOM 772 N N . VAL A 1 101 ? 14.619 -4.591 -9.631 1.00 82.75 101 VAL A N 1
ATOM 773 C CA . VAL A 1 101 ? 16.008 -4.135 -9.744 1.00 82.75 101 VAL A CA 1
ATOM 774 C C . VAL A 1 101 ? 16.795 -4.765 -8.609 1.00 82.75 101 VAL A C 1
ATOM 776 O O . VAL A 1 101 ? 16.462 -4.574 -7.445 1.00 82.75 101 VAL A O 1
ATOM 779 N N . THR A 1 102 ? 17.848 -5.516 -8.941 1.00 77.88 102 THR A N 1
ATOM 780 C CA . THR A 1 102 ? 18.755 -6.047 -7.922 1.00 77.88 102 THR A CA 1
ATOM 781 C C . THR A 1 102 ? 19.373 -4.884 -7.156 1.00 77.88 102 THR A C 1
ATOM 783 O O . THR A 1 102 ? 20.113 -4.090 -7.739 1.00 77.88 102 THR A O 1
ATOM 786 N N . ASN A 1 103 ? 19.089 -4.813 -5.859 1.00 72.38 103 ASN A N 1
ATOM 787 C CA . ASN A 1 103 ? 19.751 -3.900 -4.946 1.00 72.38 103 ASN A CA 1
ATOM 788 C C . ASN A 1 103 ? 20.729 -4.694 -4.071 1.00 72.38 103 ASN A C 1
ATOM 790 O O . ASN A 1 103 ? 20.368 -5.737 -3.531 1.00 72.38 103 ASN A O 1
ATOM 794 N N . GLY A 1 104 ? 21.983 -4.245 -4.018 1.00 71.69 104 GLY A N 1
ATOM 795 C CA . GLY A 1 104 ? 23.012 -4.842 -3.161 1.00 71.69 104 GLY A CA 1
ATOM 796 C C . GLY A 1 104 ? 23.016 -4.274 -1.743 1.00 71.69 104 GLY A C 1
ATOM 797 O O . GLY A 1 104 ? 23.657 -4.854 -0.871 1.00 71.69 104 GLY A O 1
ATOM 798 N N . ASP A 1 105 ? 22.301 -3.169 -1.533 1.00 73.25 105 ASP A N 1
ATOM 799 C CA . ASP A 1 105 ? 22.206 -2.448 -0.273 1.00 73.25 105 ASP A CA 1
ATOM 800 C C . ASP A 1 105 ? 20.820 -2.646 0.362 1.00 73.25 105 ASP A C 1
ATOM 802 O O . ASP A 1 105 ? 19.842 -2.969 -0.322 1.00 73.25 105 ASP A O 1
ATOM 806 N N . LEU A 1 106 ? 20.733 -2.409 1.677 1.00 73.81 106 LEU A N 1
ATOM 807 C CA . LEU A 1 106 ? 19.459 -2.357 2.393 1.00 73.81 106 LEU A CA 1
ATOM 808 C C . LEU A 1 106 ? 18.567 -1.267 1.784 1.00 73.81 106 LEU A C 1
ATOM 810 O O . LEU A 1 106 ? 18.992 -0.124 1.594 1.00 73.81 106 LEU A O 1
ATOM 814 N N . VAL A 1 107 ? 17.310 -1.610 1.507 1.00 77.62 107 VAL A N 1
ATOM 815 C CA . VAL A 1 107 ? 16.319 -0.707 0.905 1.00 77.62 107 VAL A CA 1
ATOM 816 C C . VAL A 1 107 ? 15.597 0.103 1.990 1.00 77.62 107 VAL A C 1
ATOM 818 O O . VAL A 1 107 ? 14.379 0.237 1.982 1.00 77.62 107 VAL A O 1
ATOM 821 N N . SER A 1 108 ? 16.355 0.703 2.907 1.00 74.25 108 SER A N 1
ATOM 822 C CA . SER A 1 108 ? 15.802 1.563 3.956 1.00 74.25 108 SER A CA 1
ATOM 823 C C . SER A 1 108 ? 15.676 2.992 3.433 1.00 74.25 108 SER A C 1
ATOM 825 O O . SER A 1 108 ? 16.666 3.638 3.077 1.00 74.25 108 SER A O 1
ATOM 827 N N . ASN A 1 109 ? 14.443 3.478 3.309 1.00 80.75 109 ASN A N 1
ATOM 828 C CA . ASN A 1 109 ? 14.161 4.826 2.830 1.00 80.75 109 ASN A CA 1
ATOM 829 C C . ASN A 1 109 ? 13.212 5.518 3.805 1.00 80.75 109 ASN A C 1
ATOM 831 O O . ASN A 1 109 ? 12.013 5.286 3.736 1.00 80.75 109 ASN A O 1
ATOM 835 N N . ASP A 1 110 ? 13.745 6.400 4.645 1.00 85.12 110 ASP A N 1
ATOM 836 C CA . ASP A 1 110 ? 12.937 7.338 5.428 1.00 85.12 110 ASP A CA 1
ATOM 837 C C . ASP A 1 110 ? 12.232 8.315 4.470 1.00 85.12 110 ASP A C 1
ATOM 839 O O . ASP A 1 110 ? 12.875 8.964 3.629 1.00 85.12 110 ASP A O 1
ATOM 843 N N . VAL A 1 111 ? 10.902 8.380 4.556 1.00 90.62 111 VAL A N 1
ATOM 844 C CA . VAL A 1 111 ? 10.064 9.281 3.749 1.00 90.62 111 VAL A CA 1
ATOM 845 C C . VAL A 1 111 ? 9.497 10.441 4.568 1.00 90.62 111 VAL A C 1
ATOM 847 O O . VAL A 1 111 ? 8.811 11.301 4.002 1.00 90.62 111 VAL A O 1
ATOM 850 N N . GLY A 1 112 ? 9.826 10.504 5.859 1.00 92.31 112 GLY A N 1
ATOM 851 C CA . GLY A 1 112 ? 9.535 11.589 6.785 1.00 92.31 112 GLY A CA 1
ATOM 852 C C . GLY A 1 112 ? 8.055 11.752 7.110 1.00 92.31 112 GLY A C 1
ATOM 853 O O . GLY A 1 112 ? 7.643 12.853 7.492 1.00 92.31 112 GLY A O 1
ATOM 854 N N . LEU A 1 113 ? 7.234 10.715 6.916 1.00 96.00 113 LEU A N 1
ATOM 855 C CA . LEU A 1 113 ? 5.804 10.798 7.224 1.00 96.00 113 LEU A CA 1
ATOM 856 C C . LEU A 1 113 ? 5.565 10.481 8.701 1.00 96.00 113 LEU A C 1
ATOM 858 O O . LEU A 1 113 ? 6.253 9.670 9.318 1.00 96.00 113 LEU A O 1
ATOM 862 N N . SER A 1 114 ? 4.537 11.100 9.279 1.00 96.94 114 SER A N 1
ATOM 863 C CA . SER A 1 114 ? 4.055 10.699 10.600 1.00 96.94 114 SER A CA 1
ATOM 864 C C . SER A 1 114 ? 3.510 9.268 10.589 1.00 96.94 114 SER A C 1
ATOM 866 O O . SER A 1 114 ? 3.137 8.734 9.547 1.00 96.94 114 SER A O 1
ATOM 868 N N . GLY A 1 115 ? 3.405 8.659 11.768 1.00 96.50 115 GLY A N 1
ATOM 869 C CA . GLY A 1 115 ? 2.656 7.419 11.951 1.00 96.50 115 GLY A CA 1
ATOM 870 C C . GLY A 1 115 ? 1.152 7.542 11.699 1.00 96.50 115 GLY A C 1
ATOM 871 O O . GLY A 1 115 ? 0.637 8.602 11.333 1.00 96.50 115 GLY A O 1
ATOM 872 N N . ASP A 1 116 ? 0.437 6.451 11.968 1.00 96.75 116 ASP A N 1
ATOM 873 C CA . ASP A 1 116 ? -1.016 6.353 11.823 1.00 96.75 116 ASP A CA 1
ATOM 874 C C . ASP A 1 116 ? -1.667 5.932 13.155 1.00 96.75 116 ASP A C 1
ATOM 876 O O . ASP A 1 116 ? -1.376 4.879 13.728 1.00 96.75 116 ASP A O 1
ATOM 880 N N . LEU A 1 117 ? -2.561 6.781 13.674 1.00 96.06 117 LEU A N 1
ATOM 881 C CA . LEU A 1 117 ? -3.243 6.540 14.949 1.00 96.06 117 LEU A CA 1
ATOM 882 C C . LEU A 1 117 ? -4.309 5.438 14.862 1.00 96.06 117 LEU A C 1
ATOM 884 O O . LEU A 1 117 ? -4.526 4.737 15.855 1.00 96.06 117 LEU A O 1
ATOM 888 N N . ASP A 1 118 ? -4.960 5.280 13.708 1.00 96.25 118 ASP A N 1
ATOM 889 C CA . ASP A 1 118 ? -5.953 4.231 13.479 1.00 96.25 118 ASP A CA 1
ATOM 890 C C . ASP A 1 118 ? -5.246 2.856 13.466 1.00 96.25 118 ASP A C 1
ATOM 892 O O . ASP A 1 118 ? -5.711 1.921 14.125 1.00 96.25 118 ASP A O 1
ATOM 896 N N . LEU A 1 119 ? -4.073 2.746 12.826 1.00 95.69 119 LEU A N 1
ATOM 897 C CA . LEU A 1 119 ? -3.200 1.564 12.846 1.00 95.69 119 LEU A CA 1
ATOM 898 C C . LEU A 1 119 ? -2.724 1.236 14.266 1.00 95.69 119 LEU A C 1
ATOM 900 O O . LEU A 1 119 ? -2.859 0.100 14.724 1.00 95.69 119 LEU A O 1
ATOM 904 N N . GLN A 1 120 ? -2.214 2.239 14.984 1.00 95.38 120 GLN A N 1
ATOM 905 C CA . GLN A 1 120 ? -1.775 2.088 16.373 1.00 95.38 120 GLN A CA 1
ATOM 906 C C . GLN A 1 120 ? -2.890 1.551 17.269 1.00 95.38 120 GLN A C 1
ATOM 908 O O . GLN A 1 120 ? -2.683 0.600 18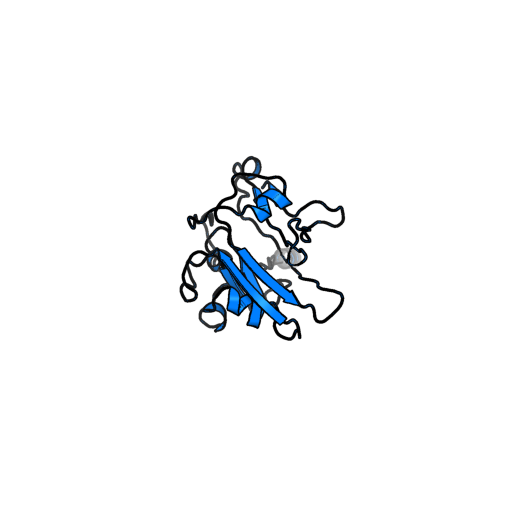.025 1.00 95.38 120 GLN A O 1
ATOM 913 N N . SER A 1 121 ? -4.091 2.121 17.153 1.00 94.88 121 SER A N 1
ATOM 914 C CA . SER A 1 121 ? -5.251 1.664 17.915 1.00 94.88 121 SER A CA 1
ATOM 915 C C . SER A 1 121 ? -5.674 0.247 17.531 1.00 94.88 121 SER A C 1
ATOM 917 O O . SER A 1 121 ? -6.067 -0.519 18.408 1.00 94.88 121 SER A O 1
ATOM 919 N N . ALA A 1 122 ? -5.627 -0.105 16.246 1.00 94.38 122 ALA A N 1
ATOM 920 C CA . ALA A 1 122 ? -6.051 -1.415 15.762 1.00 94.38 122 ALA A CA 1
ATOM 921 C C . ALA A 1 122 ? -5.111 -2.549 16.190 1.00 94.38 122 ALA A C 1
ATOM 923 O O . ALA A 1 122 ? -5.566 -3.675 16.393 1.00 94.38 122 ALA A O 1
ATOM 924 N N . LEU A 1 123 ? -3.817 -2.257 16.327 1.00 92.94 123 LEU A N 1
ATOM 925 C CA . LEU A 1 123 ? -2.789 -3.246 16.658 1.00 92.94 123 LEU A CA 1
ATOM 926 C C . LEU A 1 123 ? -2.302 -3.157 18.109 1.00 92.94 123 LEU A C 1
ATOM 928 O O . LEU A 1 123 ? -1.509 -3.988 18.536 1.00 92.94 123 LEU A O 1
ATOM 932 N N . SER A 1 124 ? -2.795 -2.187 18.886 1.00 92.62 124 SER A N 1
ATOM 933 C CA . SER A 1 124 ? -2.318 -1.897 20.248 1.00 92.62 124 SER A CA 1
ATOM 934 C C . SER A 1 124 ? -0.810 -1.602 20.307 1.00 92.62 124 SER A C 1
ATOM 936 O O . SER A 1 124 ? -0.124 -2.007 21.244 1.00 92.62 124 SER A O 1
ATOM 938 N N . ILE A 1 125 ? -0.309 -0.873 19.307 1.00 91.62 125 ILE A N 1
ATOM 939 C CA . ILE A 1 125 ? 1.089 -0.428 19.192 1.00 91.62 125 ILE A CA 1
ATOM 940 C C . ILE A 1 125 ? 1.180 1.098 19.301 1.00 91.62 125 ILE A C 1
ATOM 942 O O . ILE A 1 125 ? 0.173 1.805 19.250 1.00 91.62 125 ILE A O 1
ATOM 946 N N . THR A 1 126 ? 2.390 1.631 19.448 1.00 93.38 126 THR A N 1
ATOM 947 C CA . THR A 1 126 ? 2.652 3.077 19.517 1.00 93.38 126 THR A CA 1
ATOM 948 C C . THR A 1 126 ? 3.887 3.441 18.699 1.00 93.38 126 THR A C 1
ATOM 950 O O . THR A 1 126 ? 4.647 2.562 18.304 1.00 93.38 126 THR A O 1
ATOM 953 N N . ASN A 1 127 ? 4.093 4.741 18.463 1.00 91.94 127 ASN A N 1
ATOM 954 C CA . ASN A 1 127 ? 5.282 5.287 17.798 1.00 91.94 127 ASN A CA 1
ATOM 955 C C . ASN A 1 127 ? 5.525 4.721 16.390 1.00 91.94 127 ASN A C 1
ATOM 957 O O . ASN A 1 127 ? 6.664 4.454 16.013 1.00 91.94 127 ASN A O 1
ATOM 961 N N . THR A 1 128 ? 4.451 4.551 15.617 1.00 94.12 128 THR A N 1
ATOM 962 C CA . THR A 1 128 ? 4.570 4.255 14.182 1.00 94.12 128 THR A CA 1
ATOM 963 C C . THR A 1 128 ? 5.137 5.467 13.439 1.00 94.12 128 THR A C 1
ATOM 965 O O . THR A 1 128 ? 4.926 6.606 13.861 1.00 94.12 128 THR A O 1
ATOM 968 N N . ASN A 1 129 ? 5.847 5.227 12.338 1.00 93.69 129 ASN A N 1
ATOM 969 C CA . ASN A 1 129 ? 6.417 6.256 11.465 1.00 93.69 129 ASN A CA 1
ATOM 970 C C . ASN A 1 129 ? 6.209 5.847 10.005 1.00 93.69 129 ASN A C 1
ATOM 972 O O . ASN A 1 129 ? 5.831 4.707 9.733 1.00 93.69 129 ASN A O 1
ATOM 976 N N . ASP A 1 130 ? 6.416 6.792 9.093 1.00 94.56 130 ASP A N 1
ATOM 977 C CA . ASP A 1 130 ? 6.402 6.564 7.650 1.00 94.56 130 ASP A CA 1
ATOM 978 C C . ASP A 1 130 ? 5.111 5.927 7.112 1.00 94.56 130 ASP A C 1
ATOM 980 O O . ASP A 1 130 ? 5.106 5.140 6.163 1.00 94.56 130 ASP A O 1
ATOM 984 N N . ALA A 1 131 ? 3.970 6.273 7.714 1.00 96.50 131 ALA A N 1
ATOM 985 C CA . ALA A 1 131 ? 2.711 5.656 7.340 1.00 96.50 131 ALA A CA 1
ATOM 986 C C . ALA A 1 131 ? 2.239 6.156 5.967 1.00 96.50 131 ALA A C 1
ATOM 988 O O . ALA A 1 131 ? 1.879 7.322 5.796 1.00 96.50 131 ALA A O 1
ATOM 989 N N . THR A 1 132 ? 2.171 5.248 4.998 1.00 98.06 132 THR A N 1
ATOM 990 C CA . THR A 1 132 ? 1.457 5.477 3.740 1.00 98.06 132 THR A CA 1
ATOM 991 C C . THR A 1 132 ? 0.084 4.829 3.826 1.00 98.06 132 THR A C 1
ATOM 993 O O . THR A 1 132 ? -0.016 3.609 3.962 1.00 98.06 132 THR A O 1
ATOM 996 N N . TYR A 1 133 ? -0.983 5.619 3.718 1.00 97.94 133 TYR A N 1
ATOM 997 C CA . TYR A 1 133 ? -2.349 5.103 3.799 1.00 97.94 133 TYR A CA 1
ATOM 998 C C . TYR A 1 133 ? -3.319 5.858 2.898 1.00 97.94 133 TYR A C 1
ATOM 1000 O O . TYR A 1 133 ? -3.102 7.005 2.506 1.00 97.94 133 TYR A O 1
ATOM 1008 N N . ILE A 1 134 ? -4.451 5.207 2.644 1.00 97.94 134 ILE A N 1
ATOM 1009 C CA . ILE A 1 134 ? -5.632 5.819 2.054 1.00 97.94 134 ILE A CA 1
ATOM 1010 C C . ILE A 1 134 ? -6.886 5.294 2.741 1.00 97.94 134 ILE A C 1
ATOM 1012 O O . ILE A 1 134 ? -7.039 4.101 3.001 1.00 97.94 134 ILE A O 1
ATOM 1016 N N . LYS A 1 135 ? -7.796 6.217 3.020 1.00 96.19 135 LYS A N 1
ATOM 1017 C CA . LYS A 1 135 ? -9.097 5.982 3.626 1.00 96.19 135 LYS A CA 1
ATOM 1018 C C . LYS A 1 135 ? -10.162 6.617 2.755 1.00 96.19 135 LYS A C 1
ATOM 1020 O O . LYS A 1 135 ? -10.001 7.743 2.294 1.00 96.19 135 LYS A O 1
ATOM 1025 N N . PHE A 1 136 ? -11.264 5.907 2.572 1.00 95.94 136 PHE A N 1
ATOM 1026 C CA . PHE A 1 136 ? -12.416 6.389 1.827 1.00 95.94 136 PHE A CA 1
ATOM 1027 C C . PHE A 1 136 ? -13.691 5.743 2.351 1.00 95.94 136 PHE A C 1
ATOM 1029 O O . PHE A 1 136 ? -13.674 4.650 2.921 1.00 95.94 136 PHE A O 1
ATOM 1036 N N . ASN A 1 137 ? -14.808 6.425 2.145 1.00 95.25 137 ASN A N 1
ATOM 1037 C CA . ASN A 1 137 ? -16.119 5.834 2.336 1.00 95.25 137 ASN A CA 1
ATOM 1038 C C . ASN A 1 137 ? -16.486 5.044 1.087 1.00 95.25 137 ASN A C 1
ATOM 1040 O O . ASN A 1 137 ? -16.217 5.486 -0.032 1.00 95.25 137 ASN A O 1
ATOM 1044 N N . PHE A 1 138 ? -17.168 3.919 1.270 1.00 92.50 138 PHE A N 1
ATOM 1045 C CA . PHE A 1 138 ? -17.750 3.190 0.158 1.00 92.50 138 PHE A CA 1
ATOM 1046 C C . PHE A 1 138 ? -19.159 2.692 0.486 1.00 92.50 138 PHE A C 1
ATOM 1048 O O . PHE A 1 138 ? -19.471 2.368 1.632 1.00 92.50 138 PHE A O 1
ATOM 1055 N N . ILE A 1 139 ? -20.005 2.602 -0.539 1.00 92.00 139 ILE A N 1
ATOM 1056 C CA . ILE A 1 139 ? -21.280 1.883 -0.487 1.00 92.00 139 ILE A CA 1
ATOM 1057 C C . ILE A 1 139 ? -21.076 0.567 -1.241 1.00 92.00 139 ILE A C 1
ATOM 1059 O O . ILE A 1 139 ? -20.831 0.604 -2.454 1.00 92.00 139 ILE A O 1
ATOM 1063 N N . PRO A 1 140 ? -21.129 -0.591 -0.559 1.00 86.94 140 PRO A N 1
ATOM 1064 C CA . PRO A 1 140 ? -20.867 -1.860 -1.210 1.00 86.94 140 PRO A CA 1
ATOM 1065 C C . PRO A 1 140 ? -21.989 -2.218 -2.183 1.00 86.94 140 PRO A C 1
ATOM 1067 O O . PRO A 1 140 ? -23.169 -2.064 -1.882 1.00 86.94 140 PRO A O 1
ATOM 1070 N N . ALA A 1 141 ? -21.615 -2.765 -3.338 1.00 86.62 141 ALA A N 1
ATOM 1071 C CA . ALA A 1 141 ? -22.580 -3.293 -4.301 1.00 86.62 141 ALA A CA 1
ATOM 1072 C C . ALA A 1 141 ? -23.156 -4.660 -3.883 1.00 86.62 141 ALA A C 1
ATOM 1074 O O . ALA A 1 141 ? -24.189 -5.081 -4.400 1.00 86.62 141 ALA A O 1
ATOM 1075 N N . THR A 1 142 ? -22.483 -5.372 -2.972 1.00 86.88 142 THR A N 1
ATOM 1076 C CA . THR A 1 142 ? -22.893 -6.698 -2.491 1.00 86.88 142 THR A CA 1
ATOM 1077 C C . THR A 1 142 ? -22.649 -6.836 -0.990 1.00 86.88 142 THR A C 1
ATOM 1079 O O . THR A 1 142 ? -21.918 -6.052 -0.395 1.00 86.88 142 THR A O 1
ATOM 1082 N N . ASN A 1 143 ? -23.200 -7.879 -0.371 1.00 86.06 143 ASN A N 1
ATOM 1083 C CA . ASN A 1 143 ? -23.018 -8.136 1.061 1.00 86.06 143 ASN A CA 1
ATOM 1084 C C . ASN A 1 143 ? -21.631 -8.706 1.412 1.00 86.06 143 ASN A C 1
ATOM 1086 O O . ASN A 1 143 ? -21.399 -9.099 2.554 1.00 86.06 143 ASN A O 1
ATOM 1090 N N . THR A 1 144 ? -20.721 -8.828 0.443 1.00 85.25 144 THR A N 1
ATOM 1091 C CA . THR A 1 144 ? -19.390 -9.397 0.655 1.00 85.25 144 THR A CA 1
ATOM 1092 C C . THR A 1 144 ? -18.337 -8.571 -0.059 1.00 85.25 144 THR A C 1
ATOM 1094 O O . THR A 1 144 ? -18.486 -8.197 -1.220 1.00 85.25 144 THR A O 1
ATOM 1097 N N . ILE A 1 145 ? -17.245 -8.307 0.650 1.00 81.31 145 ILE A N 1
ATOM 1098 C CA . ILE A 1 145 ? -16.070 -7.631 0.119 1.00 81.31 145 ILE A CA 1
ATOM 1099 C C . ILE A 1 145 ? -14.857 -8.451 0.523 1.00 81.31 145 ILE A C 1
ATOM 1101 O O . ILE A 1 145 ? -14.764 -8.919 1.656 1.00 81.31 145 ILE A O 1
ATOM 1105 N N . SER A 1 146 ? -13.937 -8.631 -0.414 1.00 85.12 146 SER A N 1
ATOM 1106 C CA . SER A 1 146 ? -12.694 -9.354 -0.188 1.00 85.12 146 SER A CA 1
ATOM 1107 C C . SER A 1 146 ? -11.567 -8.669 -0.939 1.00 85.12 146 SER A C 1
ATOM 1109 O O . SER A 1 146 ? -11.715 -8.385 -2.127 1.00 85.12 146 SER A O 1
ATOM 1111 N N . PHE A 1 147 ? -10.432 -8.494 -0.273 1.00 83.88 147 PHE A N 1
ATOM 1112 C CA . PHE A 1 147 ? -9.196 -8.028 -0.885 1.00 83.88 147 PHE A CA 1
ATOM 1113 C C . PHE A 1 147 ? -8.123 -9.081 -0.666 1.00 83.88 147 PHE A C 1
ATOM 1115 O O . PHE A 1 147 ? -8.047 -9.696 0.398 1.00 83.88 147 PHE A O 1
ATOM 1122 N N . LYS A 1 148 ? -7.300 -9.303 -1.686 1.00 90.56 148 LYS A N 1
ATOM 1123 C CA . LYS A 1 148 ? -6.080 -10.087 -1.537 1.00 90.56 148 LYS A CA 1
ATOM 1124 C C . LYS A 1 148 ? -4.939 -9.112 -1.311 1.00 90.56 148 LYS A C 1
ATOM 1126 O O . LYS A 1 148 ? -4.851 -8.113 -2.016 1.00 90.56 148 LYS A O 1
ATOM 1131 N N . PHE A 1 149 ? -4.081 -9.421 -0.356 1.00 92.69 149 PHE A N 1
ATOM 1132 C CA . PHE A 1 149 ? -2.896 -8.633 -0.066 1.00 92.69 149 PHE A CA 1
ATOM 1133 C C . PHE A 1 149 ? -1.701 -9.561 0.138 1.00 92.69 149 PHE A C 1
ATOM 1135 O O . PHE A 1 149 ? -1.859 -10.753 0.409 1.00 92.69 149 PHE A O 1
ATOM 1142 N N . ILE A 1 150 ? -0.511 -8.995 -0.021 1.00 92.00 150 ILE A N 1
ATOM 1143 C CA . ILE A 1 150 ? 0.758 -9.562 0.425 1.00 92.00 150 ILE A CA 1
ATOM 1144 C C . ILE A 1 150 ? 1.405 -8.478 1.273 1.00 92.00 150 ILE A C 1
ATOM 1146 O O . ILE A 1 150 ? 1.442 -7.323 0.855 1.00 92.00 150 ILE A O 1
ATOM 1150 N N . MET A 1 151 ? 1.892 -8.864 2.447 1.00 90.75 151 MET A N 1
ATOM 1151 C CA . MET A 1 151 ? 2.801 -8.046 3.236 1.00 90.75 151 MET A CA 1
ATOM 1152 C C . MET A 1 151 ? 4.219 -8.559 2.995 1.00 90.75 151 MET A C 1
ATOM 1154 O O . MET A 1 151 ? 4.431 -9.773 2.958 1.00 90.75 151 MET A O 1
ATOM 1158 N N . ALA A 1 152 ? 5.161 -7.645 2.804 1.00 87.88 152 ALA A N 1
ATOM 1159 C CA . ALA A 1 152 ? 6.575 -7.948 2.646 1.00 87.88 152 ALA A CA 1
ATOM 1160 C C . ALA A 1 152 ? 7.390 -6.946 3.468 1.00 87.88 152 ALA A C 1
ATOM 1162 O O . ALA A 1 152 ? 6.996 -5.786 3.569 1.00 87.88 152 ALA A O 1
ATOM 1163 N N . SER A 1 153 ? 8.502 -7.416 4.022 1.00 85.69 153 SER A N 1
ATOM 1164 C CA . SER A 1 153 ? 9.482 -6.629 4.768 1.00 85.69 153 SER A CA 1
ATOM 1165 C C . SER A 1 153 ? 10.894 -7.037 4.332 1.00 85.69 153 SER A C 1
ATOM 1167 O O . SER A 1 153 ? 11.086 -8.136 3.794 1.00 85.69 153 SER A O 1
ATOM 1169 N N . GLU A 1 154 ? 11.855 -6.137 4.498 1.00 79.25 154 GLU A N 1
ATOM 1170 C CA . GLU A 1 154 ? 13.278 -6.301 4.203 1.00 79.25 154 GLU A CA 1
ATOM 1171 C C . GLU A 1 154 ? 14.198 -6.333 5.447 1.00 79.25 154 GLU A C 1
ATOM 1173 O O . GLU A 1 154 ? 15.377 -6.643 5.265 1.00 79.25 154 GLU A O 1
ATOM 1178 N N . GLU A 1 155 ? 13.716 -6.088 6.675 1.00 69.69 155 GLU A N 1
ATOM 1179 C CA . GLU A 1 155 ? 14.552 -5.884 7.881 1.00 69.69 155 GLU A CA 1
ATOM 1180 C C . GLU A 1 155 ? 15.123 -7.182 8.498 1.00 69.69 155 GLU A C 1
ATOM 1182 O O . GLU A 1 155 ? 15.277 -7.301 9.712 1.00 69.69 155 GLU A O 1
ATOM 1187 N N . TYR A 1 156 ? 15.478 -8.174 7.681 1.00 67.75 156 TYR A N 1
ATOM 1188 C CA . TYR A 1 156 ? 16.098 -9.424 8.143 1.00 67.75 156 TYR A CA 1
ATOM 1189 C C . TYR A 1 156 ? 17.631 -9.322 8.140 1.00 67.75 156 TYR A C 1
ATOM 1191 O O . TYR A 1 156 ? 18.312 -10.043 7.399 1.00 67.75 156 TYR A O 1
ATOM 1199 N N . ASP A 1 157 ? 18.177 -8.391 8.925 1.00 70.00 157 ASP A N 1
ATOM 1200 C CA . ASP A 1 157 ? 19.600 -8.018 8.900 1.00 70.00 157 ASP A CA 1
ATOM 1201 C C . ASP A 1 157 ? 20.427 -8.487 10.115 1.00 70.00 157 ASP A C 1
ATOM 1203 O O . ASP A 1 157 ? 21.659 -8.373 10.105 1.00 70.00 157 ASP A O 1
ATOM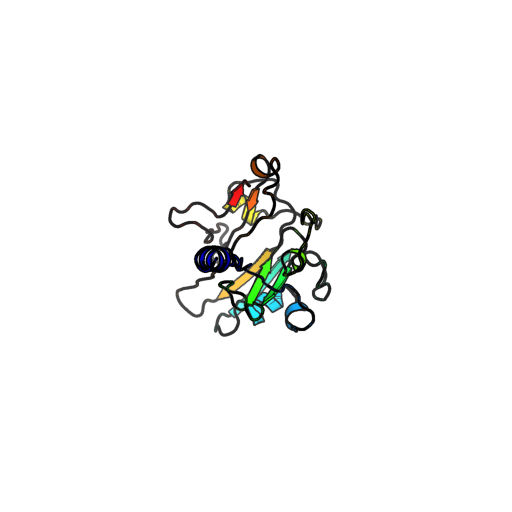 1207 N N . GLY A 1 158 ? 19.792 -9.090 11.120 1.00 67.69 158 GLY A N 1
ATOM 1208 C CA . GLY A 1 158 ? 20.424 -9.630 12.325 1.00 67.69 158 GLY A CA 1
ATOM 1209 C C . GLY A 1 158 ? 20.213 -8.796 13.598 1.00 67.69 158 GLY A C 1
ATOM 1210 O O . GLY A 1 158 ? 20.678 -9.215 14.665 1.00 67.69 158 GLY A O 1
ATOM 1211 N N . GLY A 1 159 ? 19.583 -7.616 13.523 1.00 69.25 159 GLY A N 1
ATOM 1212 C CA . GLY A 1 159 ? 19.357 -6.751 14.684 1.00 69.25 159 GLY A CA 1
ATOM 1213 C C . GLY A 1 159 ? 18.062 -5.936 14.695 1.00 69.25 159 GLY A C 1
ATOM 1214 O O . GLY A 1 159 ? 17.538 -5.689 15.790 1.00 69.25 159 GLY A O 1
ATOM 1215 N N . MET A 1 160 ? 17.548 -5.504 13.542 1.00 72.94 160 MET A N 1
ATOM 1216 C CA . MET A 1 160 ? 16.334 -4.671 13.489 1.00 72.94 160 MET A CA 1
ATOM 1217 C C . MET A 1 160 ? 15.077 -5.484 13.797 1.00 72.94 160 MET A C 1
ATOM 1219 O O . MET A 1 160 ? 14.201 -5.003 14.520 1.00 72.94 160 MET A O 1
ATOM 1223 N N . GLU A 1 161 ? 15.104 -6.758 13.416 1.00 72.88 161 GLU A N 1
ATOM 1224 C CA . GLU A 1 161 ? 14.120 -7.790 13.720 1.00 72.88 161 GLU A CA 1
ATOM 1225 C C . GLU A 1 161 ? 13.481 -7.731 15.103 1.00 72.88 161 GLU A C 1
ATOM 1227 O O . GLU A 1 161 ? 12.269 -7.682 15.291 1.00 72.88 161 GLU A O 1
ATOM 1232 N N . CYS A 1 162 ? 14.324 -7.675 16.125 1.00 72.88 162 CYS A N 1
ATOM 1233 C CA . CYS A 1 162 ? 13.868 -7.788 17.501 1.00 72.88 162 CYS A CA 1
ATOM 1234 C C . CYS A 1 162 ? 13.317 -6.472 18.066 1.00 72.88 162 CYS A C 1
ATOM 1236 O O . CYS A 1 162 ? 12.794 -6.465 19.183 1.00 72.88 162 CYS A O 1
ATOM 1238 N N . SER A 1 163 ? 13.507 -5.358 17.355 1.00 76.31 163 SER A N 1
ATOM 1239 C CA . SER A 1 163 ? 13.311 -4.002 17.886 1.00 76.31 163 SER A CA 1
ATOM 1240 C C . SER A 1 163 ? 12.276 -3.193 17.113 1.00 76.31 163 SER A C 1
ATOM 1242 O O . SER A 1 163 ? 11.682 -2.278 17.689 1.00 76.31 163 SER A O 1
ATOM 1244 N N . TYR A 1 164 ? 12.051 -3.530 15.846 1.00 80.25 164 TYR A N 1
ATOM 1245 C CA . TYR A 1 164 ? 11.145 -2.830 14.948 1.00 80.25 164 TYR A CA 1
ATOM 1246 C C . TYR A 1 164 ? 10.136 -3.806 14.349 1.00 80.25 164 TYR A C 1
ATOM 1248 O O . TYR A 1 164 ? 10.382 -5.005 14.223 1.00 80.25 164 TYR A O 1
ATOM 1256 N N . ALA A 1 165 ? 8.935 -3.294 14.091 1.00 83.88 165 ALA A N 1
ATOM 1257 C CA . ALA A 1 165 ? 7.849 -4.093 13.563 1.00 83.88 165 ALA A CA 1
ATOM 1258 C C . ALA A 1 165 ? 7.180 -3.379 12.397 1.00 83.88 165 ALA A C 1
ATOM 1260 O O . ALA A 1 165 ? 6.631 -2.284 12.563 1.00 83.88 165 ALA A O 1
ATOM 1261 N N . ASP A 1 166 ? 7.130 -4.054 11.257 1.00 87.44 166 ASP A N 1
ATOM 1262 C CA . ASP A 1 166 ? 6.359 -3.616 10.110 1.00 87.44 166 ASP A CA 1
ATOM 1263 C C . ASP A 1 166 ? 4.906 -4.039 10.267 1.00 87.44 166 ASP A C 1
ATOM 1265 O O . ASP A 1 166 ? 4.560 -5.211 10.451 1.00 87.44 166 ASP A O 1
ATOM 1269 N N . SER A 1 167 ? 4.023 -3.051 10.214 1.00 90.19 167 SER A N 1
ATOM 1270 C CA . SER A 1 167 ? 2.628 -3.222 10.592 1.00 90.19 167 SER A CA 1
ATOM 1271 C C . SER A 1 167 ? 1.692 -2.848 9.456 1.00 90.19 167 SER A C 1
ATOM 1273 O O . SER A 1 167 ? 1.825 -1.793 8.840 1.00 90.19 167 SER A O 1
ATOM 1275 N N . PHE A 1 168 ? 0.703 -3.705 9.213 1.00 94.06 168 PHE A N 1
ATOM 1276 C CA . PHE A 1 168 ? -0.319 -3.500 8.197 1.00 94.06 168 PHE A CA 1
ATOM 1277 C C . PHE A 1 168 ? -1.708 -3.733 8.789 1.00 94.06 168 PHE A C 1
ATOM 1279 O O . PHE A 1 168 ? -1.931 -4.647 9.582 1.00 94.06 168 PHE A O 1
ATOM 1286 N N . ALA A 1 169 ? -2.676 -2.922 8.375 1.00 94.81 169 ALA A N 1
ATOM 1287 C CA . ALA A 1 169 ? -4.066 -3.137 8.735 1.00 94.81 169 ALA A CA 1
ATOM 1288 C C . ALA A 1 169 ? -4.996 -2.812 7.572 1.00 94.81 169 ALA A C 1
ATOM 1290 O O . ALA A 1 169 ? -4.752 -1.901 6.782 1.00 94.81 169 ALA A O 1
ATOM 1291 N N . PHE A 1 170 ? -6.110 -3.537 7.519 1.00 94.12 170 PHE A N 1
ATOM 1292 C CA . PHE A 1 170 ? -7.241 -3.197 6.667 1.00 94.12 170 PHE A CA 1
ATOM 1293 C C . PHE A 1 170 ? -8.422 -2.863 7.568 1.00 94.12 170 PHE A C 1
ATOM 1295 O O . PHE A 1 170 ? -9.042 -3.756 8.144 1.00 94.12 170 PHE A O 1
ATOM 1302 N N . LEU A 1 171 ? -8.710 -1.575 7.727 1.00 95.69 171 LEU A N 1
ATOM 1303 C CA . LEU A 1 171 ? -9.633 -1.097 8.748 1.00 95.69 171 LEU A CA 1
ATOM 1304 C C . LEU A 1 171 ? -11.012 -0.799 8.162 1.00 95.69 171 LEU A C 1
ATOM 1306 O O . LEU A 1 171 ? -11.166 0.062 7.297 1.00 95.69 171 LEU A O 1
ATOM 1310 N N . LEU A 1 172 ? -12.030 -1.490 8.674 1.00 95.12 172 LEU A N 1
ATOM 1311 C CA . LEU A 1 172 ? -13.424 -1.305 8.282 1.00 95.12 172 LEU A CA 1
ATOM 1312 C C . LEU A 1 172 ? -14.252 -0.794 9.457 1.00 95.12 172 LEU A C 1
ATOM 1314 O O . LEU A 1 172 ? -14.193 -1.338 10.558 1.00 95.12 172 LEU A O 1
ATOM 1318 N N . ARG A 1 173 ? -15.074 0.224 9.212 1.00 95.12 173 ARG A N 1
ATOM 1319 C CA . ARG A 1 173 ? -16.108 0.669 10.149 1.00 95.12 173 ARG A CA 1
ATOM 1320 C C . ARG A 1 173 ? -17.282 1.286 9.412 1.00 95.12 173 ARG A C 1
ATOM 1322 O O . ARG A 1 173 ? -17.153 1.721 8.271 1.00 95.12 173 ARG A O 1
ATOM 1329 N N . GLU A 1 174 ? -18.404 1.386 10.107 1.00 95.12 174 GLU A N 1
ATOM 1330 C CA . GLU A 1 174 ? -19.552 2.151 9.636 1.00 95.12 174 GLU A CA 1
ATOM 1331 C C . GLU A 1 174 ? -19.287 3.666 9.742 1.00 95.12 174 GLU A C 1
ATOM 1333 O O . GLU A 1 174 ? -18.594 4.160 10.642 1.00 95.12 174 GLU A O 1
ATOM 1338 N N . VAL A 1 175 ? -19.827 4.432 8.794 1.00 93.44 175 VAL A N 1
ATOM 1339 C CA . VAL A 1 175 ? -19.747 5.896 8.830 1.00 93.44 175 VAL A CA 1
ATOM 1340 C C . VAL A 1 175 ? -20.487 6.405 10.070 1.00 93.44 175 VAL A C 1
ATOM 1342 O O . VAL A 1 175 ? -21.614 6.014 10.341 1.00 93.44 175 VAL A O 1
ATOM 1345 N N . GLY A 1 176 ? -19.843 7.290 10.834 1.00 93.56 176 GLY A N 1
ATOM 1346 C CA . GLY A 1 176 ? -20.379 7.820 12.095 1.00 93.56 176 GLY A CA 1
ATOM 1347 C C . GLY A 1 176 ? -20.001 7.030 13.355 1.00 93.56 176 GLY A C 1
ATOM 1348 O O . GLY A 1 176 ? -20.205 7.545 14.451 1.00 93.56 176 GLY A O 1
ATOM 1349 N N . THR A 1 177 ? -19.397 5.843 13.236 1.00 95.25 177 THR A N 1
ATOM 1350 C CA . THR A 1 177 ? -18.848 5.107 14.392 1.00 95.25 177 THR A CA 1
ATOM 1351 C C . THR A 1 177 ? -17.360 5.402 14.606 1.00 95.25 177 THR A C 1
ATOM 1353 O O . THR A 1 177 ? -16.695 5.986 13.745 1.00 95.25 177 THR A O 1
ATOM 1356 N N . THR A 1 178 ? -16.831 5.015 15.769 1.00 89.56 178 THR A N 1
ATOM 1357 C CA . THR A 1 178 ? -15.424 5.238 16.152 1.00 89.56 178 THR A CA 1
ATOM 1358 C C . THR A 1 178 ? -14.547 3.996 16.035 1.00 89.56 178 THR A C 1
ATOM 1360 O O . THR A 1 178 ? -13.343 4.126 15.859 1.00 89.56 178 THR A O 1
ATOM 1363 N N . ASN A 1 179 ? -15.126 2.798 16.140 1.00 91.94 179 ASN A N 1
ATOM 1364 C CA . ASN A 1 179 ? -14.355 1.567 16.296 1.00 91.94 179 ASN A CA 1
ATOM 1365 C C . ASN A 1 179 ? -14.158 0.881 14.944 1.00 91.94 179 ASN A C 1
ATOM 1367 O O . ASN A 1 179 ? -15.137 0.533 14.282 1.00 91.94 179 ASN A O 1
ATOM 1371 N N . TYR A 1 180 ? -12.899 0.663 14.566 1.00 95.69 180 TYR A N 1
ATOM 1372 C CA . TYR A 1 180 ? -12.551 -0.149 13.407 1.00 95.69 180 TYR A CA 1
ATOM 1373 C C . TYR A 1 180 ? -12.482 -1.633 13.743 1.00 95.69 180 TYR A C 1
ATOM 1375 O O . TYR A 1 180 ? -12.104 -2.034 14.842 1.00 95.69 180 TYR A O 1
ATOM 1383 N N . ILE A 1 181 ? -12.795 -2.438 12.737 1.00 94.56 181 ILE A N 1
ATOM 1384 C CA . ILE A 1 181 ? -12.496 -3.860 12.669 1.00 94.56 181 ILE A CA 1
ATOM 1385 C C . ILE A 1 181 ? -11.289 -4.007 11.742 1.00 94.56 181 ILE A C 1
ATOM 1387 O O . ILE A 1 181 ? -11.352 -3.575 10.589 1.00 94.56 181 ILE A O 1
ATOM 1391 N N . ASN A 1 182 ? -10.202 -4.608 12.231 1.00 94.69 182 ASN A N 1
ATOM 1392 C CA . ASN A 1 182 ? -9.083 -4.983 11.372 1.00 94.69 182 ASN A CA 1
ATOM 1393 C C . ASN A 1 182 ? -9.403 -6.297 10.651 1.00 94.69 182 ASN A C 1
ATOM 1395 O O . ASN A 1 182 ? -9.571 -7.337 11.283 1.00 94.69 182 ASN A O 1
ATOM 1399 N N . MET A 1 183 ? -9.478 -6.243 9.327 1.00 93.12 183 MET A N 1
ATOM 1400 C CA . MET A 1 183 ? -9.723 -7.395 8.461 1.00 93.12 183 MET A CA 1
ATOM 1401 C C . MET A 1 183 ? -8.423 -8.081 8.023 1.00 93.12 183 MET A C 1
ATOM 1403 O O . MET A 1 183 ? -8.471 -9.179 7.472 1.00 93.12 183 MET A O 1
ATOM 1407 N N . ALA A 1 184 ? -7.266 -7.448 8.241 1.00 92.81 184 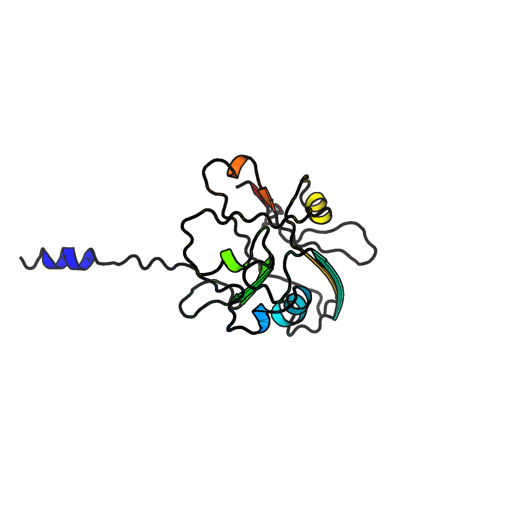ALA A N 1
ATOM 1408 C CA . ALA A 1 184 ? -5.957 -8.027 7.964 1.00 92.81 184 ALA A CA 1
ATOM 1409 C C . ALA A 1 184 ? -5.496 -8.864 9.165 1.00 92.81 184 ALA A C 1
ATOM 1411 O O . ALA A 1 184 ? -4.651 -8.445 9.960 1.00 92.81 184 ALA A O 1
ATOM 1412 N N . VAL A 1 185 ? -6.098 -10.045 9.303 1.00 91.94 185 VAL A N 1
ATOM 1413 C CA . VAL A 1 185 ? -5.797 -11.020 10.357 1.00 91.94 185 VAL A CA 1
ATOM 1414 C C . VAL A 1 185 ? -5.540 -12.406 9.765 1.00 91.94 185 VAL A C 1
ATOM 1416 O O . VAL A 1 185 ? -6.069 -12.760 8.708 1.00 91.94 185 VAL A O 1
ATOM 1419 N N . LEU A 1 186 ? -4.731 -13.201 10.458 1.00 89.62 186 LEU A N 1
ATOM 1420 C CA . LEU A 1 186 ? -4.544 -14.625 10.192 1.00 89.62 186 LEU A CA 1
ATOM 1421 C C . LEU A 1 186 ? -5.812 -15.424 10.561 1.00 89.62 186 LEU A C 1
ATOM 1423 O O . LEU A 1 186 ? -6.698 -14.896 11.237 1.00 89.62 186 LEU A O 1
ATOM 1427 N N . PRO A 1 187 ? -5.930 -16.706 10.156 1.00 90.62 187 PRO A N 1
ATOM 1428 C CA . PRO A 1 187 ? -7.114 -17.520 10.455 1.00 90.62 187 PRO A CA 1
ATOM 1429 C C . PRO A 1 187 ? -7.456 -17.658 11.946 1.00 90.62 187 PRO A C 1
ATOM 1431 O O . PRO A 1 187 ? -8.602 -17.948 12.279 1.00 90.62 187 PRO A O 1
ATOM 1434 N N . ASP A 1 188 ? -6.482 -17.466 12.835 1.00 92.44 188 ASP A N 1
ATOM 1435 C CA . ASP A 1 188 ? -6.658 -17.485 14.290 1.00 92.44 188 ASP A CA 1
ATOM 1436 C C . ASP A 1 188 ? -7.021 -16.109 14.888 1.00 92.44 188 ASP A C 1
ATOM 1438 O O . ASP A 1 188 ? -7.240 -16.001 16.093 1.00 92.44 188 ASP A O 1
ATOM 1442 N N . GLY A 1 189 ? -7.124 -15.069 14.053 1.00 90.31 189 GLY A N 1
ATOM 1443 C CA . GLY A 1 189 ? -7.421 -13.694 14.452 1.00 90.31 189 GLY A CA 1
ATOM 1444 C C . GLY A 1 189 ? -6.189 -12.848 14.780 1.00 90.31 189 GLY A C 1
ATOM 1445 O O . GLY A 1 189 ? -6.348 -11.672 15.106 1.00 90.31 189 GLY A O 1
ATOM 1446 N N . THR A 1 190 ? -4.978 -13.402 14.676 1.00 91.31 190 THR A N 1
ATOM 1447 C CA . THR A 1 190 ? -3.733 -12.657 14.907 1.00 91.31 190 THR A CA 1
ATOM 1448 C C . THR A 1 190 ? -3.590 -11.541 13.868 1.00 91.31 190 THR A C 1
ATOM 1450 O O . THR A 1 190 ? -3.643 -11.835 12.669 1.00 91.31 190 THR A O 1
ATOM 1453 N N . PRO A 1 191 ? -3.416 -10.270 14.271 1.00 91.38 191 PRO A N 1
ATOM 1454 C CA . PRO A 1 191 ? -3.192 -9.183 13.326 1.00 91.38 191 PRO A CA 1
ATOM 1455 C C . PRO A 1 191 ? -1.926 -9.380 12.494 1.00 91.38 191 PRO A C 1
ATOM 1457 O O . PRO A 1 191 ? -0.925 -9.897 12.984 1.00 91.38 191 PRO A O 1
ATOM 1460 N N . VAL A 1 192 ? -1.961 -8.936 11.238 1.00 87.12 192 VAL A N 1
ATOM 1461 C CA . VAL A 1 192 ? -0.781 -8.958 10.367 1.00 87.12 192 VAL A CA 1
ATOM 1462 C C . VAL A 1 192 ? 0.184 -7.844 10.777 1.00 87.12 192 VAL A C 1
ATOM 1464 O O . VAL A 1 192 ? 0.069 -6.694 10.362 1.00 87.12 192 VAL A O 1
ATOM 1467 N N . SER A 1 193 ? 1.151 -8.207 11.606 1.00 84.25 193 SER A N 1
ATOM 1468 C CA . SER A 1 193 ? 2.302 -7.389 11.976 1.00 84.25 193 SER A CA 1
ATOM 1469 C C . SER A 1 193 ? 3.498 -8.321 12.094 1.00 84.25 193 SER A C 1
ATOM 1471 O O . SER A 1 193 ? 3.370 -9.431 12.620 1.00 84.25 193 SER A O 1
ATOM 1473 N N . VAL A 1 194 ? 4.634 -7.902 11.553 1.00 78.69 194 VAL A N 1
ATOM 1474 C CA . VAL A 1 194 ? 5.876 -8.664 11.607 1.00 78.69 194 VAL A CA 1
ATOM 1475 C C . VAL A 1 194 ? 6.833 -7.849 12.457 1.00 78.69 194 VAL A C 1
ATOM 1477 O O . VAL A 1 194 ? 7.339 -6.829 12.016 1.00 78.69 194 VAL A O 1
ATOM 1480 N N . THR A 1 195 ? 7.018 -8.263 13.710 1.00 70.75 195 THR A N 1
ATOM 1481 C CA . THR A 1 195 ? 8.254 -7.944 14.434 1.00 70.75 195 THR A CA 1
ATOM 1482 C C . THR A 1 195 ? 9.309 -8.779 13.741 1.00 70.75 195 THR A C 1
ATOM 1484 O O . THR A 1 195 ? 9.098 -9.995 13.644 1.00 70.75 195 THR A O 1
ATOM 1487 N N . ASN A 1 196 ? 10.267 -8.108 13.105 1.00 59.25 196 ASN A N 1
ATOM 1488 C CA . ASN A 1 196 ? 11.097 -8.754 12.099 1.00 59.25 196 ASN A CA 1
ATOM 1489 C C . ASN A 1 196 ? 12.028 -9.815 12.671 1.00 59.25 196 ASN A C 1
ATOM 1491 O O . ASN A 1 196 ? 12.848 -10.277 11.876 1.00 59.25 196 ASN A O 1
#

Foldseek 3Di:
DVVVVVVVVVVPPPPPPQDQFKAWLPPVDPQSLDDPVVLCVPPVCPPFPKDKADKDWDKFDHSRCSFWIQKTKIAGDPSHPHPDRIGIDGHLTGRRVSGDDDDPDQPDHHRFAFADPLQCVQQVHDRGGSDTDMDIDIDHPDPDDDDDDDDDDRPPPPPQLQPDKDFDFDWDDDPPDDDTDTPQADPVRHHPMGSD

Secondary structure (DSSP, 8-state):
-HHHHHHHHHTT----------EES-TTSGGGGS-HHHHIIIIISTT---EEEEEEEE-SS-TT-TTT-SEEEEEPPTT---S-SEEEEE-SS-GGGGSSS--SS--------B--HHHHHHHT----BS--EEEEEEE-SSS-------------SSSSTTT-EEE---EE--TT--PPEE--B-TTS-BSEEE-

Sequence (196 aa):
MKRFLLLILFSLTYFLGFSQIININNSADAESSYSLQTLIEDVLISGTCAQINTFTEQVSGLPIDNQNKSYGFFKRPTGSNFPFEAGVVLSTGKAYSGGNVTNGDLVSNDVGLSGDLDLQSALSITNTNDATYIKFNFIPATNTISFKFIMASEEYDGGMECSYADSFAFLLREVGTTNYINMAVLPDGTPVSVTN

pLDDT: mean 86.99, std 13.7, range [48.09, 98.56]